Protein AF-A0A6P1CXU1-F1 (afdb_monomer_lite)

pLDDT: mean 90.18, std 10.58, range [43.97, 98.75]

Radius of gyration: 19.27 Å; chains: 1; bounding box: 48×43×58 Å

Secondary structure (DSSP, 8-state):
-EEEEE--SHHHHHHHHHHHHSTT--EEEEEES-HHHHHHHHHHHT-EEEE--TT-HHHHHHHHTT-SEEEE-----HHHHHHHHHHHHHTT-EEEE----TTHHHHHHH-HHHHHHHHHHT-EEE---BTTTBHHHHHHHHHHTTSSSPPEEEEEEEEEEE--TTS--EEEEEEEEEEEEEETTEEEEEEEEEEEETTS-HHHHHHHHHHHHHHHTS----EEE-GGGTS-HHHHHHHHHHHTT---EEEEEE-----

Sequence (259 aa):
MKVVVIGAGAFAAEAARLICRSPANHEVVIADADPRRCRTLAEEIGARTCDLDPYSAGEIGRLCRGADLAFNTLTTRDADILRVAGATIAAGAHYVDAADGRHGADRLVHGPGLDRAARAAGVTVLMGIGFSPGLTDLIAGWAAQSFDSAPEIAIRKTRGHRCLPGQAARTESTWQVVARGEAGGRATRVVFGGFAGHNHSLAAHTAAVAIDDILSGMITTRGLVGPQDCIEPEPFVLRVLDEAGSSLRRFTSETTDIL

Structure (mmCIF, N/CA/C/O backbone):
data_AF-A0A6P1CXU1-F1
#
_entry.id   AF-A0A6P1CXU1-F1
#
loop_
_atom_site.group_PDB
_atom_site.id
_atom_site.type_symbol
_atom_site.label_atom_id
_atom_site.label_alt_id
_atom_site.label_comp_id
_atom_site.labe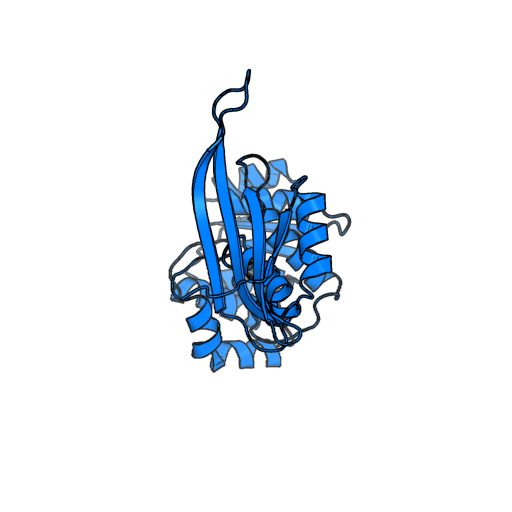l_asym_id
_atom_site.label_entity_id
_atom_site.label_seq_id
_atom_site.pdbx_PDB_ins_code
_atom_site.Cartn_x
_atom_site.Cartn_y
_atom_site.Cartn_z
_atom_site.occupancy
_atom_site.B_iso_or_equiv
_atom_site.auth_seq_id
_atom_site.auth_comp_id
_atom_site.auth_asym_id
_atom_site.auth_atom_id
_atom_site.pdbx_PDB_model_num
ATOM 1 N N . MET A 1 1 ? -15.770 8.139 5.066 1.00 97.19 1 MET A N 1
ATOM 2 C CA . MET A 1 1 ? -15.815 6.691 5.386 1.00 97.19 1 MET A CA 1
ATOM 3 C C . MET A 1 1 ? -15.081 6.449 6.703 1.00 97.19 1 MET A C 1
ATOM 5 O O . MET A 1 1 ? -14.338 7.330 7.123 1.00 97.19 1 MET A O 1
ATOM 9 N N . LYS A 1 2 ? -15.286 5.314 7.377 1.00 98.25 2 LYS A N 1
ATOM 10 C CA . LYS A 1 2 ? -14.579 4.913 8.601 1.00 98.25 2 LYS A CA 1
ATOM 11 C C . LYS A 1 2 ? -13.408 3.990 8.265 1.00 98.25 2 LYS A C 1
ATOM 13 O O . LYS A 1 2 ? -13.610 2.870 7.794 1.00 98.25 2 LYS A O 1
ATOM 18 N N . VAL A 1 3 ? -12.196 4.444 8.576 1.00 98.62 3 VAL A N 1
ATOM 19 C CA . VAL A 1 3 ? -10.940 3.718 8.355 1.00 98.62 3 VAL A CA 1
ATOM 20 C C . VAL A 1 3 ? -10.342 3.297 9.691 1.00 98.62 3 VAL A C 1
ATOM 22 O O . VAL A 1 3 ? -10.091 4.118 10.572 1.00 98.62 3 VAL A O 1
ATOM 25 N N . VAL A 1 4 ? -10.089 2.001 9.842 1.00 98.44 4 VAL A N 1
ATOM 26 C CA . VAL A 1 4 ? -9.363 1.447 10.988 1.00 98.44 4 VAL A CA 1
ATOM 27 C C . VAL A 1 4 ? -7.908 1.242 10.587 1.00 98.44 4 VAL A C 1
ATOM 29 O O . VAL A 1 4 ? -7.625 0.435 9.712 1.00 98.44 4 VAL A O 1
ATOM 32 N N . VAL A 1 5 ? -6.977 1.921 11.248 1.00 97.94 5 VAL A N 1
ATOM 33 C CA . VAL A 1 5 ? -5.535 1.703 11.099 1.00 97.94 5 VAL A CA 1
ATOM 34 C C . VAL A 1 5 ? -5.067 0.773 12.215 1.00 97.94 5 VAL A C 1
ATOM 36 O O . VAL A 1 5 ? -5.128 1.122 13.394 1.00 97.94 5 VAL A O 1
ATOM 39 N N . ILE A 1 6 ? -4.618 -0.423 11.842 1.00 96.31 6 ILE A N 1
ATOM 40 C CA . ILE A 1 6 ? -4.107 -1.441 12.761 1.00 96.31 6 ILE A CA 1
ATOM 41 C C . ILE A 1 6 ? -2.579 -1.344 12.781 1.00 96.31 6 ILE A C 1
ATOM 43 O O . ILE A 1 6 ? -1.907 -1.675 11.801 1.00 96.31 6 ILE A O 1
ATOM 47 N N . GLY A 1 7 ? -2.048 -0.887 13.907 1.00 93.56 7 GLY A N 1
ATOM 48 C CA . GLY A 1 7 ? -0.658 -0.547 14.177 1.00 93.56 7 GLY A CA 1
ATOM 49 C C . GLY A 1 7 ? -0.457 0.962 14.372 1.00 93.56 7 GLY A C 1
ATOM 50 O O . GLY A 1 7 ? -1.110 1.783 13.735 1.00 93.56 7 GLY A O 1
ATOM 51 N N . ALA A 1 8 ? 0.481 1.331 15.245 1.00 94.12 8 ALA A N 1
ATOM 52 C CA . ALA A 1 8 ? 0.855 2.717 15.551 1.00 94.12 8 ALA A CA 1
ATOM 53 C C . ALA A 1 8 ? 2.379 2.951 15.443 1.00 94.12 8 ALA A C 1
ATOM 55 O O . ALA A 1 8 ? 2.963 3.781 16.143 1.00 94.12 8 ALA A O 1
ATOM 56 N N . GLY A 1 9 ? 3.053 2.176 14.585 1.00 91.50 9 GLY A N 1
ATOM 57 C CA . GLY A 1 9 ? 4.465 2.370 14.240 1.00 91.50 9 GLY A CA 1
ATOM 58 C C . GLY A 1 9 ? 4.701 3.581 13.327 1.00 91.50 9 GLY A C 1
ATOM 59 O O . GLY A 1 9 ? 3.759 4.223 12.874 1.00 91.50 9 GLY A O 1
ATOM 60 N N . ALA A 1 10 ? 5.966 3.873 13.004 1.00 90.44 10 ALA A N 1
ATOM 61 C CA . ALA A 1 10 ? 6.336 5.041 12.192 1.00 90.44 10 ALA A CA 1
ATOM 62 C C . ALA A 1 10 ? 5.621 5.082 10.827 1.00 90.44 10 ALA A C 1
ATOM 64 O O . ALA A 1 10 ? 5.053 6.106 10.461 1.00 90.44 10 ALA A O 1
ATOM 65 N N . PHE A 1 11 ? 5.581 3.946 10.122 1.00 90.69 11 PHE A N 1
ATOM 66 C CA . PHE A 1 11 ? 4.862 3.821 8.853 1.00 90.69 11 PHE A CA 1
ATOM 67 C C . PHE A 1 11 ? 3.354 4.071 9.011 1.00 90.69 11 PHE A C 1
ATOM 69 O O . PHE A 1 11 ? 2.774 4.850 8.258 1.00 90.69 11 PHE A O 1
ATOM 76 N N . ALA A 1 12 ? 2.732 3.461 10.025 1.00 93.25 12 ALA A N 1
ATOM 77 C CA . ALA A 1 12 ? 1.313 3.646 10.311 1.00 93.25 12 ALA A CA 1
ATOM 78 C C . ALA A 1 12 ? 0.981 5.107 10.629 1.00 93.25 12 ALA A C 1
ATOM 80 O O . ALA A 1 12 ? -0.018 5.630 10.152 1.00 93.25 12 ALA A O 1
ATOM 81 N N . ALA A 1 13 ? 1.853 5.782 11.382 1.00 94.94 13 ALA A N 1
ATOM 82 C CA . ALA A 1 13 ? 1.706 7.188 11.723 1.00 94.94 13 ALA A CA 1
ATOM 83 C C . ALA A 1 13 ? 1.773 8.103 10.496 1.00 94.94 13 ALA A C 1
ATOM 85 O O . ALA A 1 13 ? 0.973 9.025 10.368 1.00 94.94 13 ALA A O 1
ATOM 86 N N . GLU A 1 14 ? 2.712 7.868 9.580 1.00 94.31 14 GLU A N 1
ATOM 87 C CA . GLU A 1 14 ? 2.790 8.625 8.326 1.00 94.31 14 GLU A CA 1
ATOM 88 C C . GLU A 1 14 ? 1.561 8.399 7.446 1.00 94.31 14 GLU A C 1
ATOM 90 O O . GLU A 1 14 ? 0.949 9.367 6.998 1.00 94.31 14 GLU A O 1
ATOM 95 N N . ALA A 1 15 ? 1.152 7.144 7.255 1.00 95.06 15 ALA A N 1
ATOM 96 C CA . ALA A 1 15 ? -0.027 6.823 6.461 1.00 95.06 15 ALA A CA 1
ATOM 97 C C . ALA A 1 15 ? -1.314 7.387 7.086 1.00 95.06 15 ALA A C 1
ATOM 99 O O . ALA A 1 15 ? -2.112 7.995 6.382 1.00 95.06 15 ALA A O 1
ATOM 100 N N . ALA A 1 16 ? -1.496 7.278 8.407 1.00 96.50 16 ALA A N 1
ATOM 101 C CA . ALA A 1 16 ? -2.657 7.830 9.104 1.00 96.50 16 ALA A CA 1
ATOM 102 C C . ALA A 1 16 ? -2.748 9.358 8.962 1.00 96.50 16 ALA A C 1
ATOM 104 O O . ALA A 1 16 ? -3.836 9.883 8.738 1.00 96.50 16 ALA A O 1
ATOM 105 N N . ARG A 1 17 ? -1.617 10.080 9.014 1.00 96.06 17 ARG A N 1
ATOM 106 C CA . ARG A 1 17 ? -1.587 11.529 8.739 1.00 96.06 17 ARG A CA 1
ATOM 107 C C . ARG A 1 17 ? -2.049 11.856 7.324 1.00 96.06 17 ARG A C 1
ATOM 109 O O . ARG A 1 17 ? -2.758 12.841 7.147 1.00 96.06 17 ARG A O 1
ATOM 116 N N . LEU A 1 18 ? -1.637 11.068 6.331 1.00 95.81 18 LEU A N 1
ATOM 117 C CA . LEU A 1 18 ? -2.053 11.257 4.940 1.00 95.81 18 LEU A CA 1
ATOM 118 C C . LEU A 1 18 ? -3.549 10.970 4.770 1.00 95.81 18 LEU A C 1
ATOM 120 O O . LEU A 1 18 ? -4.262 11.809 4.232 1.00 95.81 18 LEU A O 1
ATOM 124 N N . ILE A 1 19 ? -4.039 9.859 5.329 1.00 96.75 19 ILE A N 1
ATOM 125 C CA . ILE A 1 19 ? -5.461 9.483 5.304 1.00 96.75 19 ILE A CA 1
ATOM 126 C C . ILE A 1 19 ? -6.328 10.564 5.974 1.00 96.75 19 ILE A C 1
ATOM 128 O O . ILE A 1 19 ? -7.342 10.963 5.411 1.00 96.75 19 ILE A O 1
ATOM 132 N N . CYS A 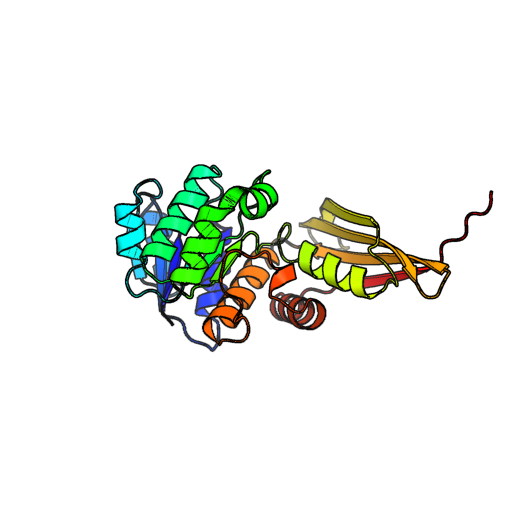1 20 ? -5.921 11.096 7.135 1.00 95.38 20 CYS A N 1
ATOM 133 C CA . CYS A 1 20 ? -6.641 12.190 7.805 1.00 95.38 20 CYS A CA 1
ATOM 134 C C . CYS A 1 20 ? -6.622 13.510 7.018 1.00 95.38 20 CYS A C 1
ATOM 136 O O . CYS A 1 20 ? -7.528 14.322 7.171 1.00 95.38 20 CYS A O 1
ATOM 138 N N . ARG A 1 21 ? -5.581 13.762 6.212 1.00 92.56 21 ARG A N 1
ATOM 139 C CA . ARG A 1 21 ? -5.460 14.975 5.383 1.00 92.56 21 ARG A CA 1
ATOM 140 C C . ARG A 1 21 ? -6.158 14.853 4.032 1.00 92.56 21 ARG A C 1
ATOM 142 O O . ARG A 1 21 ? -6.265 15.861 3.335 1.00 92.56 21 ARG A O 1
ATOM 149 N N . SER A 1 22 ? -6.613 13.655 3.664 1.00 92.19 22 SER A N 1
ATOM 150 C CA . SER A 1 22 ? -7.376 13.443 2.439 1.00 92.19 22 SER A CA 1
ATOM 151 C C . SER A 1 22 ? -8.617 14.344 2.421 1.00 92.19 22 SER A C 1
ATOM 153 O O . SER A 1 22 ? -9.320 14.445 3.435 1.00 92.19 22 SER A O 1
ATOM 155 N N . PRO A 1 23 ? -8.955 14.970 1.278 1.00 90.75 23 PRO A N 1
ATOM 156 C CA . PRO A 1 23 ? -10.175 15.767 1.145 1.00 90.75 23 PRO A CA 1
ATOM 157 C C . PRO A 1 23 ? -11.456 14.950 1.384 1.00 90.75 23 PRO A C 1
ATOM 159 O O . PRO A 1 23 ? -12.512 15.533 1.618 1.00 90.75 23 PRO A O 1
ATOM 162 N N . ALA A 1 24 ? -11.375 13.614 1.365 1.00 92.44 24 ALA A N 1
ATOM 163 C CA . ALA A 1 24 ? -12.487 12.728 1.695 1.00 92.44 24 ALA A CA 1
ATOM 164 C C . ALA A 1 24 ? -12.875 12.739 3.191 1.00 92.44 24 ALA A C 1
ATOM 166 O O . ALA A 1 24 ? -13.946 12.234 3.534 1.00 92.44 24 ALA A O 1
ATOM 167 N N . ASN A 1 25 ? -12.042 13.331 4.065 1.00 93.06 25 ASN A N 1
ATOM 168 C CA . ASN A 1 25 ? -12.302 13.547 5.494 1.00 93.06 25 ASN A CA 1
ATOM 169 C C . ASN A 1 25 ? -12.801 12.281 6.218 1.00 93.06 25 ASN A C 1
ATOM 171 O O . ASN A 1 25 ? -13.903 12.237 6.777 1.00 93.06 25 ASN A O 1
ATOM 175 N N . HIS A 1 26 ? -12.006 11.212 6.148 1.00 96.56 26 HIS A N 1
ATOM 176 C CA . HIS A 1 26 ? -12.349 9.927 6.756 1.00 96.56 26 HIS A CA 1
ATOM 177 C C . HIS A 1 26 ? -12.328 9.982 8.283 1.00 96.56 26 HIS A C 1
ATOM 179 O O . HIS A 1 26 ? -11.476 10.620 8.895 1.00 96.56 26 HIS A O 1
ATOM 185 N N . GLU A 1 27 ? -13.226 9.228 8.913 1.00 97.19 27 GLU A N 1
ATOM 186 C CA . GLU A 1 27 ? -13.157 8.966 10.344 1.00 97.19 27 GLU A CA 1
ATOM 187 C C . GLU A 1 27 ? -12.087 7.900 10.605 1.00 97.19 27 GLU A C 1
ATOM 189 O O . GLU A 1 27 ? -12.254 6.742 10.218 1.00 97.19 27 GLU A O 1
ATOM 194 N N . VAL A 1 28 ? -11.002 8.271 11.285 1.00 98.25 28 VAL A N 1
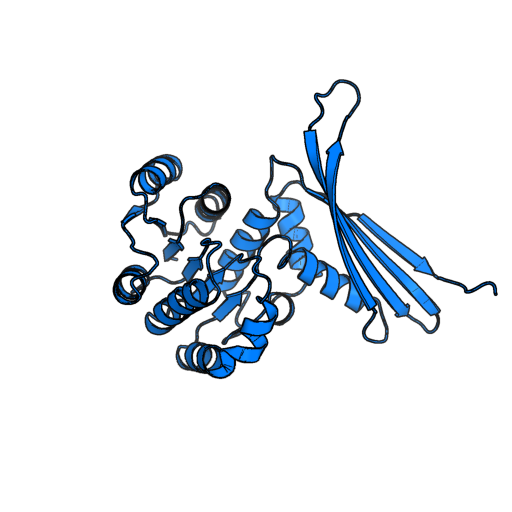ATOM 195 C CA . VAL A 1 28 ? -9.878 7.363 11.553 1.00 98.25 28 VAL A CA 1
ATOM 196 C C . VAL A 1 28 ? -9.928 6.811 12.979 1.00 98.25 28 VAL A C 1
ATOM 198 O O . VAL A 1 28 ? -10.127 7.540 13.955 1.00 98.25 28 VAL A O 1
ATOM 201 N N . VAL A 1 29 ? -9.726 5.497 13.103 1.00 98.31 29 VAL A N 1
ATOM 202 C CA . VAL A 1 29 ? -9.521 4.793 14.376 1.00 98.31 29 VAL A CA 1
ATOM 203 C C . VAL A 1 29 ? -8.159 4.114 14.352 1.00 98.31 29 VAL A C 1
ATOM 205 O O . VAL A 1 29 ? -7.889 3.327 13.454 1.00 98.31 29 VAL A O 1
ATOM 208 N N . ILE A 1 30 ? -7.320 4.383 15.346 1.00 98.12 30 ILE A N 1
ATOM 209 C CA . ILE A 1 30 ? -5.977 3.811 15.478 1.00 98.12 30 ILE A CA 1
ATOM 210 C C . ILE A 1 30 ? -6.008 2.719 16.537 1.00 98.12 30 ILE A C 1
ATOM 212 O O . ILE A 1 30 ? -6.481 2.956 17.651 1.00 98.12 30 ILE A O 1
ATOM 216 N N . ALA A 1 31 ? -5.501 1.537 16.210 1.00 97.00 31 ALA A N 1
ATOM 217 C CA . ALA A 1 31 ? -5.480 0.415 17.132 1.00 97.00 31 ALA A CA 1
ATOM 218 C C . ALA A 1 31 ? -4.122 -0.278 17.168 1.00 97.00 31 ALA A C 1
ATOM 220 O O . ALA A 1 31 ? -3.584 -0.640 16.131 1.00 97.00 31 ALA A O 1
ATOM 221 N N . ASP A 1 32 ? -3.573 -0.488 18.358 1.00 95.00 32 ASP A N 1
ATOM 222 C CA . ASP A 1 32 ? -2.272 -1.121 18.589 1.00 95.00 32 ASP A CA 1
ATOM 223 C C . ASP A 1 32 ? -2.291 -1.785 19.974 1.00 95.00 32 ASP A C 1
ATOM 225 O O . ASP A 1 32 ? -3.125 -1.452 20.822 1.00 95.00 32 ASP A O 1
ATOM 229 N N . ALA A 1 33 ? -1.360 -2.710 20.207 1.00 93.31 33 ALA A N 1
ATOM 230 C CA . ALA A 1 33 ? -1.163 -3.324 21.516 1.00 93.31 33 ALA A CA 1
ATOM 231 C C . ALA A 1 33 ? -0.542 -2.342 22.530 1.00 93.31 33 ALA A C 1
ATOM 233 O O . ALA A 1 33 ? -0.683 -2.536 23.738 1.00 93.31 33 ALA A O 1
ATOM 234 N N . ASP A 1 34 ? 0.152 -1.295 22.062 1.00 93.69 34 ASP A N 1
ATOM 235 C CA . ASP A 1 34 ? 0.663 -0.205 22.894 1.00 93.69 34 ASP A CA 1
ATOM 236 C C . ASP A 1 34 ? -0.289 1.011 22.876 1.00 93.69 34 ASP A C 1
ATOM 238 O O . ASP A 1 34 ? -0.203 1.866 21.981 1.00 93.69 34 ASP A O 1
ATOM 242 N N . PRO A 1 35 ? -1.146 1.177 23.903 1.00 92.44 35 PRO A N 1
ATOM 243 C CA . PRO A 1 35 ? -2.114 2.272 23.956 1.00 92.44 35 PRO A CA 1
ATOM 244 C C . PRO A 1 35 ? -1.459 3.657 23.999 1.00 92.44 35 PRO A C 1
ATOM 246 O O . PRO A 1 35 ? -2.097 4.656 23.659 1.00 92.44 35 PRO A O 1
ATOM 249 N N . ARG A 1 36 ? -0.187 3.762 24.415 1.00 95.06 36 ARG A N 1
ATOM 250 C CA . ARG A 1 36 ? 0.516 5.053 24.445 1.00 95.06 36 ARG A CA 1
ATOM 251 C C . ARG A 1 36 ? 0.769 5.570 23.035 1.00 95.06 36 ARG A C 1
ATOM 253 O O . ARG A 1 36 ? 0.523 6.746 22.785 1.00 95.06 36 ARG A O 1
ATOM 260 N N . ARG A 1 37 ? 1.193 4.698 22.114 1.00 93.81 37 ARG A N 1
ATOM 261 C CA . ARG A 1 37 ? 1.441 5.069 20.711 1.00 93.81 37 ARG A CA 1
ATOM 262 C C . ARG A 1 37 ? 0.159 5.504 20.014 1.00 93.81 37 ARG A C 1
ATOM 264 O O . ARG A 1 37 ? 0.166 6.528 19.335 1.00 93.81 37 ARG A O 1
ATOM 271 N N . CYS A 1 38 ? -0.936 4.774 20.243 1.00 95.00 38 CYS A N 1
ATOM 272 C CA . CYS A 1 38 ? -2.255 5.143 19.732 1.00 95.00 38 CYS A CA 1
ATOM 273 C C . CYS A 1 38 ? -2.656 6.545 20.182 1.00 95.00 38 CYS A C 1
ATOM 275 O O . CYS A 1 38 ? -2.999 7.368 19.340 1.00 95.00 38 CYS A O 1
ATOM 277 N N . ARG A 1 39 ? -2.589 6.828 21.493 1.00 95.88 39 ARG A N 1
ATOM 278 C CA . ARG A 1 39 ? -2.998 8.130 22.041 1.00 95.88 39 ARG A CA 1
ATOM 279 C C . ARG A 1 39 ? -2.178 9.280 21.477 1.00 95.88 39 ARG A C 1
ATOM 281 O O . ARG A 1 39 ? -2.767 10.237 20.998 1.00 95.88 39 ARG A O 1
ATOM 288 N N . THR A 1 40 ? -0.851 9.157 21.462 1.00 96.00 40 THR A N 1
ATOM 289 C CA . THR A 1 40 ? 0.023 10.210 20.922 1.00 96.00 40 THR A CA 1
ATOM 290 C C . THR A 1 40 ? -0.310 10.538 19.468 1.00 96.00 40 THR A C 1
ATOM 292 O O . THR A 1 40 ? -0.432 11.707 19.116 1.00 96.00 40 THR A O 1
ATOM 295 N N . LEU A 1 41 ? -0.486 9.521 18.622 1.00 95.88 41 LEU A N 1
ATOM 296 C CA . LEU A 1 41 ? -0.816 9.745 17.217 1.00 95.88 41 LEU A CA 1
ATOM 297 C C . LEU A 1 41 ? -2.238 10.296 17.041 1.00 95.88 41 LEU A C 1
ATOM 299 O O . LEU A 1 41 ? -2.457 11.184 16.224 1.00 95.88 41 LEU A O 1
ATOM 303 N N . ALA A 1 42 ? -3.201 9.791 17.810 1.00 96.50 42 ALA A N 1
ATOM 304 C CA . ALA A 1 42 ? -4.589 10.224 17.736 1.00 96.50 42 ALA A CA 1
ATOM 305 C C . ALA A 1 42 ? -4.789 11.675 18.189 1.00 96.50 42 ALA A C 1
ATOM 307 O O . ALA A 1 42 ? -5.537 12.400 17.538 1.00 96.50 42 ALA A O 1
ATOM 308 N N . GLU A 1 43 ? -4.094 12.112 19.243 1.00 96.81 43 GLU A N 1
ATOM 309 C CA . GLU A 1 43 ? -4.068 13.512 19.689 1.00 96.81 43 GLU A CA 1
ATOM 310 C C . GLU A 1 43 ? -3.516 14.442 18.600 1.00 96.81 43 GLU A C 1
ATOM 312 O O . GLU A 1 43 ? -4.023 15.546 18.420 1.00 96.81 43 GLU A O 1
ATOM 317 N N . GLU A 1 44 ? -2.515 13.989 17.840 1.00 95.38 44 GLU A N 1
ATOM 318 C CA . GLU A 1 44 ? -1.919 14.765 16.751 1.00 95.38 44 GLU A CA 1
ATOM 319 C C . GLU A 1 44 ? -2.870 14.936 15.556 1.00 95.38 44 GLU A C 1
ATOM 321 O O . GLU A 1 44 ? -2.952 16.024 14.984 1.00 95.38 44 GLU A O 1
ATOM 326 N N . ILE A 1 45 ? -3.567 13.867 15.155 1.00 95.50 45 ILE A N 1
ATOM 327 C CA . ILE A 1 45 ? -4.352 13.843 13.907 1.00 95.50 45 ILE A CA 1
ATOM 328 C C . ILE A 1 45 ? -5.869 13.939 14.118 1.00 95.50 45 ILE A C 1
ATOM 330 O O . ILE A 1 45 ? -6.618 13.859 13.148 1.00 95.50 45 ILE A O 1
ATOM 334 N N . GLY A 1 46 ? -6.331 14.079 15.365 1.00 95.06 46 GLY A N 1
ATOM 335 C CA . GLY A 1 46 ? -7.755 14.137 15.708 1.00 95.06 46 GLY A CA 1
ATOM 336 C C . GLY A 1 46 ? -8.503 12.812 15.517 1.00 95.06 46 GLY A C 1
ATOM 337 O O . GLY A 1 46 ? -9.692 12.819 15.203 1.00 95.06 46 GLY A O 1
ATOM 338 N N . ALA A 1 47 ? -7.822 11.674 15.675 1.00 96.56 47 ALA A N 1
ATOM 339 C CA . ALA A 1 47 ? -8.412 10.344 15.503 1.00 96.56 47 ALA A CA 1
ATOM 340 C C . ALA A 1 47 ? -8.944 9.757 16.822 1.00 96.56 47 ALA A C 1
ATOM 342 O O . ALA A 1 47 ? -8.676 10.255 17.916 1.00 96.56 47 ALA A O 1
ATOM 343 N N . ARG A 1 48 ? -9.684 8.649 16.729 1.00 96.75 48 ARG A N 1
ATOM 344 C CA . ARG A 1 48 ? -10.035 7.820 17.895 1.00 96.75 48 ARG A CA 1
ATOM 345 C C . ARG A 1 48 ? -9.015 6.705 18.082 1.00 96.75 48 ARG A C 1
ATOM 347 O O . ARG A 1 48 ? -8.348 6.303 17.133 1.00 96.75 48 ARG A O 1
ATOM 354 N N . THR A 1 49 ? -8.944 6.150 19.287 1.00 97.12 49 THR A N 1
ATOM 355 C CA . THR A 1 49 ? -8.077 5.005 19.594 1.00 97.12 49 THR A CA 1
ATOM 356 C C . THR A 1 49 ? -8.873 3.800 20.064 1.00 97.12 49 THR A C 1
ATOM 358 O O . THR A 1 49 ? -9.912 3.958 20.705 1.00 97.12 49 THR A O 1
ATOM 361 N N . CYS A 1 50 ? -8.351 2.605 19.816 1.00 94.69 50 CYS A N 1
ATOM 362 C CA . CYS A 1 50 ? -8.838 1.364 20.403 1.00 94.69 50 CYS A CA 1
ATOM 363 C C . CYS A 1 50 ? -7.653 0.499 20.834 1.00 94.69 50 CYS A C 1
ATOM 365 O O . CYS A 1 50 ? -6.721 0.305 20.058 1.00 94.69 50 CYS A O 1
ATOM 367 N N . ASP A 1 51 ? -7.702 -0.055 22.039 1.00 92.94 51 ASP A N 1
ATOM 368 C CA . ASP A 1 51 ? -6.735 -1.074 22.441 1.00 92.94 51 ASP A CA 1
ATOM 369 C C . ASP A 1 51 ? -7.041 -2.356 21.659 1.00 92.94 51 ASP A C 1
ATOM 371 O O . ASP A 1 51 ? -8.210 -2.681 21.421 1.00 92.94 51 ASP A O 1
ATOM 375 N N . LEU A 1 52 ? -6.001 -3.057 21.215 1.00 94.00 52 LEU A N 1
ATOM 376 C CA . LEU A 1 52 ? -6.157 -4.249 20.393 1.00 94.00 52 LEU A CA 1
ATOM 377 C C . LEU A 1 52 ? -5.071 -5.270 20.711 1.00 94.00 52 LEU A C 1
ATOM 379 O O . LEU A 1 52 ? -3.887 -4.978 20.549 1.00 94.00 52 LEU A O 1
ATOM 383 N N . ASP A 1 53 ? -5.472 -6.493 21.051 1.00 92.12 53 ASP A N 1
ATOM 384 C CA . ASP A 1 53 ? -4.605 -7.654 20.875 1.00 92.12 53 ASP A CA 1
ATOM 385 C C . ASP A 1 53 ? -4.635 -8.101 19.397 1.00 92.12 53 ASP A C 1
ATOM 387 O O . ASP A 1 53 ? -5.637 -8.668 18.940 1.00 92.12 53 ASP A O 1
ATOM 391 N N . PRO A 1 54 ? -3.551 -7.898 18.618 1.00 84.06 54 PRO A N 1
ATOM 392 C CA . PRO A 1 54 ? -3.515 -8.276 17.205 1.00 84.06 54 PRO A CA 1
ATOM 393 C C . PRO A 1 54 ? -3.540 -9.799 16.984 1.00 84.06 54 PRO A C 1
ATOM 395 O O . PRO A 1 54 ? -3.698 -10.260 15.851 1.00 84.06 54 PRO A O 1
ATOM 398 N N . TYR A 1 55 ? -3.406 -10.602 18.041 1.00 88.62 55 TYR A N 1
ATOM 399 C CA . TYR A 1 55 ? -3.521 -12.058 17.974 1.00 88.62 55 TYR A CA 1
ATOM 400 C C . TYR A 1 55 ? -4.952 -12.554 18.251 1.00 88.62 55 TYR A C 1
ATOM 402 O O . TYR A 1 55 ? -5.257 -13.727 18.012 1.00 88.62 55 TYR A O 1
ATOM 410 N N . SER A 1 56 ? -5.863 -11.663 18.657 1.00 94.75 56 SER A N 1
ATOM 411 C CA . SER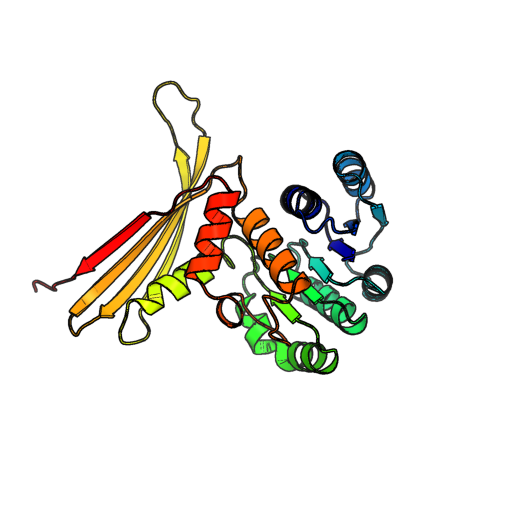 A 1 56 ? -7.263 -11.963 18.959 1.00 94.75 56 SER A CA 1
ATOM 412 C C . SER A 1 56 ? -8.179 -11.664 17.767 1.00 94.75 56 SER A C 1
ATOM 414 O O . SER A 1 56 ? -8.626 -10.538 17.548 1.00 94.75 56 SER A O 1
ATOM 416 N N . ALA A 1 57 ? -8.543 -12.700 17.001 1.00 93.19 57 ALA A N 1
ATOM 417 C CA . ALA A 1 57 ? -9.470 -12.564 15.866 1.00 93.19 57 ALA A CA 1
ATOM 418 C C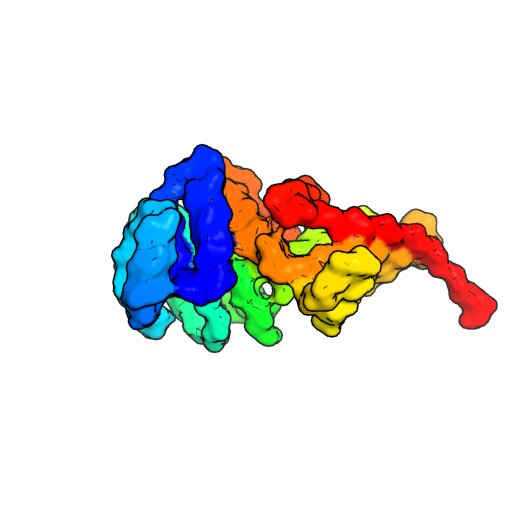 . ALA A 1 57 ? -10.829 -11.955 16.273 1.00 93.19 57 ALA A C 1
ATOM 420 O O . ALA A 1 57 ? -11.445 -11.218 15.503 1.00 93.19 57 ALA A O 1
ATOM 421 N N . GLY A 1 58 ? -11.288 -12.240 17.497 1.00 96.75 58 GLY A N 1
ATOM 422 C CA . GLY A 1 58 ? -12.532 -11.693 18.034 1.00 96.75 58 GLY A CA 1
ATOM 423 C C . GLY A 1 58 ? -12.458 -10.192 18.317 1.00 96.75 58 GLY A C 1
ATOM 424 O O . GLY A 1 58 ? -13.429 -9.481 18.059 1.00 96.75 58 GLY A O 1
ATOM 425 N N . GLU A 1 59 ? -11.325 -9.693 18.816 1.00 97.12 59 GLU A N 1
ATOM 426 C CA . GLU A 1 59 ? -11.112 -8.251 18.991 1.00 97.12 59 GLU A CA 1
ATOM 427 C C . GLU A 1 59 ? -10.999 -7.534 17.652 1.00 97.12 59 GLU A C 1
ATOM 429 O O . GLU A 1 59 ? -11.691 -6.536 17.448 1.00 97.12 59 GLU A O 1
ATOM 434 N N . ILE A 1 60 ? -10.241 -8.095 16.705 1.00 97.12 60 ILE A N 1
ATOM 435 C CA . ILE A 1 60 ? -10.116 -7.536 15.353 1.00 97.12 60 ILE A CA 1
ATOM 436 C C . ILE A 1 60 ? -11.493 -7.439 14.682 1.00 97.12 60 ILE A C 1
ATOM 438 O O . ILE A 1 60 ? -11.852 -6.394 14.139 1.00 97.12 60 ILE A O 1
ATOM 442 N N . GLY A 1 61 ? -12.303 -8.499 14.762 1.00 97.00 61 GLY A N 1
ATOM 443 C CA . GLY A 1 61 ? -13.649 -8.508 14.188 1.00 97.00 61 GLY A CA 1
ATOM 444 C C . GLY A 1 61 ? -14.602 -7.507 14.854 1.00 97.00 61 GLY A C 1
ATOM 445 O O . GLY A 1 61 ? -15.459 -6.934 14.183 1.00 97.00 61 GLY A O 1
ATOM 446 N N . ARG A 1 62 ? -14.464 -7.252 16.165 1.00 97.56 62 ARG A N 1
ATOM 447 C CA . ARG A 1 62 ? -15.228 -6.192 16.849 1.00 97.56 62 ARG A CA 1
ATOM 448 C C . ARG A 1 62 ? -14.790 -4.802 16.401 1.00 97.56 62 ARG A C 1
ATOM 450 O O . ARG A 1 62 ? -15.653 -3.973 16.133 1.00 97.56 62 ARG A O 1
ATOM 457 N N . LEU A 1 63 ? -13.484 -4.575 16.289 1.00 97.31 63 LEU A N 1
ATOM 458 C CA . LEU A 1 63 ? -12.908 -3.309 15.843 1.00 97.31 63 LEU A CA 1
ATOM 459 C C . LEU A 1 63 ? -13.343 -2.955 14.411 1.00 97.31 63 LEU A C 1
ATOM 461 O O . LEU A 1 63 ? -13.744 -1.820 14.149 1.00 97.31 63 LEU A O 1
ATOM 465 N N . CYS A 1 64 ? -13.313 -3.933 13.501 1.00 98.06 64 CYS A N 1
ATOM 466 C CA . CYS A 1 64 ? -13.666 -3.740 12.092 1.00 98.06 64 CYS A CA 1
ATOM 467 C C . CYS A 1 64 ? -15.182 -3.655 11.845 1.00 98.06 64 CYS A C 1
ATOM 469 O O . CYS A 1 64 ? -15.604 -3.304 10.747 1.00 98.06 64 CYS A O 1
ATOM 471 N N . ARG A 1 65 ? -16.028 -3.961 12.838 1.00 97.12 65 ARG A N 1
ATOM 472 C CA . ARG A 1 65 ? -17.485 -3.919 12.665 1.00 97.12 65 ARG A CA 1
ATOM 473 C C . ARG A 1 65 ? -17.951 -2.493 12.357 1.00 97.12 65 ARG A C 1
ATOM 475 O O . ARG A 1 65 ? -17.694 -1.559 13.123 1.00 97.12 65 ARG A O 1
ATOM 482 N N . GLY A 1 66 ? -18.652 -2.343 11.234 1.00 96.94 66 GLY A N 1
ATOM 483 C CA . GLY A 1 66 ? -19.120 -1.046 10.739 1.00 96.94 66 GLY A CA 1
ATOM 484 C C . GLY A 1 66 ? -17.996 -0.109 10.290 1.00 96.94 66 GLY A C 1
ATOM 485 O O . GLY A 1 66 ? -18.234 1.088 10.186 1.00 96.94 66 GLY A O 1
ATOM 486 N N . ALA A 1 67 ? -16.770 -0.613 10.109 1.00 98.50 67 ALA A N 1
ATOM 487 C CA . ALA A 1 67 ? -15.735 0.092 9.363 1.00 98.50 67 ALA A CA 1
ATOM 488 C C . ALA A 1 67 ? -15.929 -0.156 7.865 1.00 98.50 67 ALA A C 1
ATOM 490 O O . ALA A 1 67 ? -16.382 -1.230 7.474 1.00 98.50 67 ALA A O 1
ATOM 491 N N . ASP A 1 68 ? -15.542 0.814 7.043 1.00 98.75 68 ASP A N 1
ATOM 492 C CA . ASP A 1 68 ? -15.528 0.644 5.591 1.00 98.75 68 ASP A CA 1
ATOM 493 C C . ASP A 1 68 ? -14.240 -0.064 5.150 1.00 98.75 68 ASP A C 1
ATOM 495 O O . ASP A 1 68 ? -14.252 -0.892 4.241 1.00 98.75 68 ASP A O 1
ATOM 499 N N . LEU A 1 69 ? -13.120 0.221 5.825 1.00 98.75 69 LEU A N 1
ATOM 500 C CA . LEU A 1 69 ? -11.812 -0.339 5.492 1.00 98.75 69 LEU A CA 1
ATOM 501 C C . LEU A 1 69 ? -10.938 -0.512 6.738 1.00 98.75 69 LEU A C 1
ATOM 503 O O . LEU A 1 69 ? -10.889 0.366 7.602 1.00 98.75 69 LEU A O 1
ATOM 507 N N . ALA A 1 70 ? -10.208 -1.625 6.806 1.00 98.44 70 ALA A N 1
ATOM 508 C CA . ALA A 1 70 ? -9.114 -1.826 7.747 1.00 98.44 70 ALA A CA 1
ATOM 509 C C . ALA A 1 70 ? -7.767 -1.818 7.013 1.00 98.44 70 ALA A C 1
ATOM 511 O O . ALA A 1 70 ? -7.542 -2.599 6.088 1.00 98.44 70 ALA A O 1
ATOM 512 N N . PHE A 1 71 ? -6.871 -0.940 7.453 1.00 97.94 71 PHE A N 1
ATOM 513 C CA . PHE A 1 71 ? -5.503 -0.835 6.982 1.00 97.94 71 PHE A CA 1
ATOM 514 C C . PHE A 1 71 ? -4.554 -1.477 7.993 1.00 97.94 71 PHE A C 1
ATOM 516 O O . PHE A 1 71 ? -4.292 -0.935 9.068 1.00 97.94 71 PHE A O 1
ATOM 523 N N . ASN A 1 72 ? -4.055 -2.660 7.656 1.00 95.38 72 ASN A N 1
ATOM 524 C CA . ASN A 1 72 ? -3.129 -3.418 8.475 1.00 95.38 72 ASN A CA 1
ATOM 525 C C . ASN A 1 72 ? -1.678 -3.024 8.188 1.00 95.38 72 ASN A C 1
ATOM 527 O O . ASN A 1 72 ? -1.145 -3.261 7.106 1.00 95.38 72 ASN A O 1
ATOM 531 N N . THR A 1 73 ? -1.013 -2.485 9.203 1.00 92.62 73 THR A N 1
ATOM 532 C CA . THR A 1 73 ? 0.397 -2.071 9.133 1.00 92.62 73 THR A CA 1
ATOM 533 C C . THR A 1 73 ? 1.325 -2.982 9.933 1.00 92.62 73 THR A C 1
ATOM 535 O O . THR A 1 73 ? 2.520 -2.712 10.057 1.00 92.62 73 THR A O 1
ATOM 538 N N . LEU A 1 74 ? 0.792 -4.077 10.483 1.00 85.81 74 LEU A N 1
ATOM 539 C CA . LEU A 1 74 ? 1.568 -5.032 11.260 1.00 85.81 74 LEU A CA 1
ATOM 540 C C . LEU A 1 74 ? 2.508 -5.824 10.343 1.00 85.81 74 LEU A C 1
ATOM 542 O O . LEU A 1 74 ? 2.074 -6.660 9.552 1.00 85.81 74 LEU A O 1
ATOM 546 N N . THR A 1 75 ? 3.814 -5.631 10.507 1.00 68.69 75 THR A N 1
ATOM 547 C CA . THR A 1 75 ? 4.867 -6.388 9.807 1.00 68.69 75 THR A CA 1
ATOM 548 C C . THR A 1 75 ? 5.185 -7.690 10.552 1.00 68.69 75 THR A C 1
ATOM 550 O O . THR A 1 75 ? 6.292 -7.893 11.056 1.00 68.69 75 THR A O 1
ATOM 553 N N . THR A 1 76 ? 4.169 -8.535 10.723 1.00 67.12 76 THR A N 1
ATOM 554 C CA . THR A 1 76 ? 4.212 -9.761 11.542 1.00 67.12 76 THR A CA 1
ATOM 555 C C . THR A 1 76 ? 4.226 -11.022 10.667 1.00 67.12 76 THR A C 1
ATOM 557 O O . THR A 1 76 ? 4.477 -10.955 9.462 1.00 67.12 76 THR A O 1
ATOM 560 N N . ARG A 1 77 ? 4.033 -12.206 11.264 1.00 78.19 77 ARG A N 1
ATOM 561 C CA . ARG A 1 77 ? 4.064 -13.486 10.540 1.00 78.19 77 ARG A CA 1
ATOM 562 C C . ARG A 1 77 ? 2.903 -13.563 9.545 1.00 78.19 77 ARG A C 1
ATOM 564 O O . ARG A 1 77 ? 1.844 -12.990 9.780 1.00 78.19 77 ARG A O 1
ATOM 571 N N . ASP A 1 78 ? 3.044 -14.375 8.495 1.00 78.81 78 ASP A N 1
ATOM 572 C CA . ASP A 1 78 ? 1.973 -14.587 7.502 1.00 78.81 78 ASP A CA 1
ATOM 573 C C . ASP A 1 78 ? 0.635 -14.974 8.149 1.00 78.81 78 ASP A C 1
ATOM 575 O O . ASP A 1 78 ? -0.415 -14.454 7.784 1.00 78.81 78 ASP A O 1
ATOM 579 N N . ALA A 1 79 ? 0.680 -15.835 9.170 1.00 81.62 79 ALA A N 1
ATOM 580 C CA . ALA A 1 79 ? -0.503 -16.260 9.915 1.00 81.62 79 ALA A CA 1
ATOM 581 C C . ALA A 1 79 ? -1.238 -15.100 10.612 1.00 81.62 79 ALA A C 1
ATOM 583 O O . ALA A 1 79 ? -2.459 -15.143 10.746 1.00 81.62 79 ALA A O 1
ATOM 584 N N . ASP A 1 80 ? -0.513 -14.071 11.049 1.00 84.75 80 ASP A N 1
ATOM 585 C CA . ASP A 1 80 ? -1.093 -12.921 11.739 1.00 84.75 80 ASP A CA 1
ATOM 586 C C . ASP A 1 80 ? -1.778 -11.991 10.743 1.00 84.75 80 ASP A C 1
ATOM 588 O O . ASP A 1 80 ? -2.922 -11.595 10.950 1.00 84.75 80 ASP A O 1
ATOM 592 N N . ILE A 1 81 ? -1.141 -11.752 9.599 1.00 87.31 81 ILE A N 1
ATOM 593 C CA . ILE A 1 81 ? -1.728 -10.970 8.510 1.00 87.31 81 ILE A CA 1
ATOM 594 C C . ILE A 1 81 ? -3.001 -11.639 7.976 1.00 87.31 81 ILE A C 1
ATOM 596 O O . ILE A 1 81 ? -4.033 -10.978 7.847 1.00 87.31 81 ILE A O 1
ATOM 600 N N . LEU A 1 82 ? -2.977 -12.960 7.770 1.00 88.38 82 LEU A N 1
ATOM 601 C CA . LEU A 1 82 ? -4.160 -13.719 7.353 1.00 88.38 82 LEU A CA 1
ATOM 602 C C . LEU A 1 82 ? -5.272 -13.720 8.414 1.00 88.38 82 LEU A C 1
ATOM 604 O O . LEU A 1 82 ? -6.449 -13.685 8.055 1.00 88.38 82 LEU A O 1
ATOM 608 N N . ARG A 1 83 ? -4.930 -13.723 9.712 1.00 91.06 83 ARG A N 1
ATOM 609 C CA . ARG A 1 83 ? -5.916 -13.590 10.799 1.00 91.06 83 ARG A CA 1
ATOM 610 C C . ARG A 1 83 ? -6.624 -12.243 10.736 1.00 91.06 83 ARG A C 1
ATOM 612 O O . ARG A 1 83 ? -7.852 -12.214 10.820 1.00 91.06 83 ARG A O 1
ATOM 619 N N . VAL A 1 84 ? -5.866 -11.155 10.593 1.00 93.69 84 VAL A N 1
ATOM 620 C CA . VAL A 1 84 ? -6.439 -9.810 10.486 1.00 93.69 84 VAL A CA 1
ATOM 621 C C . VAL A 1 84 ? -7.330 -9.731 9.249 1.00 93.69 84 VAL A C 1
ATOM 623 O O . VAL A 1 84 ? -8.501 -9.392 9.383 1.00 93.69 84 VAL A O 1
ATOM 626 N N . ALA A 1 85 ? -6.830 -10.150 8.081 1.00 94.25 85 ALA A N 1
ATOM 627 C CA . ALA A 1 85 ? -7.602 -10.151 6.840 1.00 94.25 85 ALA A CA 1
ATOM 628 C C . ALA A 1 85 ? -8.908 -10.951 6.966 1.00 94.25 85 ALA A C 1
ATOM 630 O O . ALA A 1 85 ? -9.978 -10.445 6.638 1.00 94.25 85 ALA A O 1
ATOM 631 N N . GLY A 1 86 ? -8.851 -12.172 7.507 1.00 94.88 86 GLY A N 1
ATOM 632 C CA . GLY A 1 86 ? -10.034 -13.010 7.707 1.00 94.88 86 GLY A CA 1
ATOM 633 C C . GLY A 1 86 ? -11.073 -12.377 8.638 1.00 94.88 86 GLY A C 1
ATOM 634 O O . GLY A 1 86 ? -12.266 -12.402 8.335 1.00 94.88 86 GLY A O 1
ATOM 635 N N . ALA A 1 87 ? -10.636 -11.769 9.745 1.00 96.88 87 ALA A N 1
ATOM 636 C CA . ALA A 1 87 ? -11.529 -11.083 10.677 1.00 96.88 87 ALA A CA 1
ATOM 637 C C . ALA A 1 87 ? -12.136 -9.798 10.079 1.00 96.88 87 ALA A C 1
ATOM 639 O O . ALA A 1 87 ? -13.314 -9.522 10.310 1.00 96.88 87 ALA A O 1
ATOM 640 N N . THR A 1 88 ? -11.373 -9.047 9.280 1.00 97.94 88 THR A N 1
ATOM 641 C CA . THR A 1 88 ? -11.855 -7.870 8.541 1.00 97.94 88 THR A CA 1
ATOM 642 C C . THR A 1 88 ? -12.909 -8.253 7.498 1.00 97.94 88 THR A C 1
ATOM 644 O O . THR A 1 88 ? -13.983 -7.653 7.470 1.00 97.94 88 THR A O 1
ATOM 647 N N . ILE A 1 89 ? -12.658 -9.302 6.705 1.00 98.06 89 ILE A N 1
ATOM 648 C CA . ILE A 1 89 ? -13.614 -9.818 5.711 1.00 98.06 89 ILE A CA 1
ATOM 649 C C . ILE A 1 89 ? -14.904 -10.278 6.393 1.00 98.06 89 ILE A C 1
ATOM 651 O O . ILE A 1 89 ? -15.995 -9.936 5.944 1.00 98.06 89 ILE A O 1
ATOM 655 N N . ALA A 1 90 ? -14.800 -11.015 7.504 1.00 97.62 90 ALA A N 1
ATOM 656 C CA . ALA A 1 90 ? -15.965 -11.462 8.268 1.00 97.62 90 ALA A CA 1
ATOM 657 C C . ALA A 1 90 ? -16.782 -10.296 8.859 1.00 97.62 90 ALA A C 1
ATOM 659 O O . ALA A 1 90 ? -17.974 -10.453 9.124 1.00 97.62 90 ALA A O 1
ATOM 660 N N . ALA A 1 91 ? -16.159 -9.130 9.060 1.00 98.19 91 ALA A N 1
ATOM 661 C CA . ALA A 1 91 ? -16.831 -7.901 9.470 1.00 98.19 91 ALA A CA 1
ATOM 662 C C . ALA A 1 91 ? -17.458 -7.120 8.297 1.00 98.19 91 ALA A C 1
ATOM 664 O O . ALA A 1 91 ? -18.160 -6.141 8.549 1.00 98.19 91 ALA A O 1
ATOM 665 N N . GLY A 1 92 ? -17.237 -7.551 7.049 1.00 98.25 92 GLY A N 1
ATOM 666 C CA . GLY A 1 92 ? -17.756 -6.905 5.841 1.00 98.25 92 GLY A CA 1
ATOM 667 C C . GLY A 1 92 ? -16.985 -5.655 5.412 1.00 98.25 92 GLY A C 1
ATOM 668 O O . GLY A 1 92 ? -17.523 -4.857 4.655 1.00 98.25 92 GLY A O 1
ATOM 669 N N . ALA A 1 93 ? -15.751 -5.474 5.891 1.00 98.75 93 ALA A N 1
ATOM 670 C CA . ALA A 1 93 ? -14.918 -4.320 5.562 1.00 98.75 93 ALA A CA 1
ATOM 671 C C . ALA A 1 93 ? -13.874 -4.659 4.486 1.00 98.75 93 ALA A C 1
ATOM 673 O O . ALA A 1 93 ? -13.413 -5.801 4.378 1.00 98.75 93 ALA A O 1
ATOM 674 N N . HIS A 1 94 ? -13.460 -3.650 3.719 1.00 98.75 94 HIS A N 1
ATOM 675 C CA . HIS A 1 94 ? -12.287 -3.753 2.854 1.00 98.75 94 HIS A CA 1
ATOM 676 C C . HIS A 1 94 ? -11.022 -3.974 3.687 1.00 98.75 94 HIS A C 1
ATOM 678 O O . HIS A 1 94 ? -10.920 -3.518 4.827 1.00 98.75 94 HIS A O 1
ATOM 684 N N . TYR A 1 95 ? -10.041 -4.652 3.104 1.00 97.94 95 TYR A N 1
ATOM 685 C CA . TYR A 1 95 ? -8.751 -4.896 3.732 1.00 97.94 95 TYR A CA 1
ATOM 686 C C . TYR A 1 95 ? -7.628 -4.362 2.857 1.00 97.94 95 TYR A C 1
ATOM 688 O O . TYR A 1 95 ? -7.592 -4.633 1.656 1.00 97.94 95 TYR A O 1
ATOM 696 N N . VAL A 1 96 ? -6.697 -3.649 3.480 1.00 96.94 96 VAL A N 1
ATOM 697 C CA . VAL A 1 96 ? -5.462 -3.182 2.855 1.00 96.94 96 VAL A CA 1
ATOM 698 C C . VAL A 1 96 ? -4.287 -3.520 3.763 1.00 96.94 96 VAL A C 1
ATOM 700 O O . VAL A 1 96 ? -4.377 -3.315 4.972 1.00 96.94 96 VAL A O 1
ATOM 703 N N . ASP A 1 97 ? -3.169 -3.984 3.208 1.00 93.12 97 ASP A N 1
ATOM 704 C CA . ASP A 1 97 ? -1.899 -4.061 3.935 1.00 93.12 97 ASP A CA 1
ATOM 705 C C . ASP A 1 97 ? -0.711 -3.550 3.115 1.00 93.12 97 ASP A C 1
ATOM 707 O O . ASP A 1 97 ? -0.766 -3.441 1.891 1.00 93.12 97 ASP A O 1
ATOM 711 N N . ALA A 1 98 ? 0.382 -3.248 3.813 1.00 86.81 98 ALA A N 1
ATOM 712 C CA . ALA A 1 98 ? 1.678 -2.941 3.210 1.00 86.81 98 ALA A CA 1
ATOM 713 C C . ALA A 1 98 ? 2.749 -3.957 3.643 1.00 86.81 98 ALA A C 1
ATOM 715 O O . ALA A 1 98 ? 3.909 -3.597 3.845 1.00 86.81 98 ALA A O 1
ATOM 716 N N . ALA A 1 99 ? 2.354 -5.213 3.869 1.00 75.44 99 ALA A N 1
ATOM 717 C CA . ALA A 1 99 ? 3.267 -6.225 4.376 1.00 75.44 99 ALA A CA 1
ATOM 718 C C . ALA A 1 99 ? 4.347 -6.566 3.335 1.00 75.44 99 ALA A C 1
ATOM 720 O O . ALA A 1 99 ? 4.046 -6.927 2.201 1.00 75.44 99 ALA A O 1
ATOM 721 N N . ASP A 1 100 ? 5.612 -6.519 3.752 1.00 68.19 100 ASP A N 1
ATOM 722 C CA . ASP A 1 100 ? 6.803 -6.797 2.935 1.00 68.19 100 ASP A CA 1
ATOM 723 C C . ASP A 1 100 ? 7.322 -8.241 3.087 1.00 68.19 100 ASP A C 1
ATOM 725 O O . ASP A 1 100 ? 8.455 -8.563 2.722 1.00 68.19 100 ASP A O 1
ATOM 729 N N . GLY A 1 101 ? 6.501 -9.125 3.663 1.00 58.31 101 GLY A N 1
ATOM 730 C CA . GLY A 1 101 ? 6.895 -10.489 3.997 1.00 58.31 101 GLY A CA 1
ATOM 731 C C . GLY A 1 101 ? 7.318 -11.308 2.773 1.00 58.31 101 GLY A C 1
ATOM 732 O O . GLY A 1 101 ? 6.765 -11.159 1.685 1.00 58.31 101 GLY A O 1
ATOM 733 N N . ARG A 1 102 ? 8.245 -12.257 2.989 1.00 52.75 102 ARG A N 1
ATOM 734 C CA . ARG A 1 102 ? 8.816 -13.180 1.977 1.00 52.75 102 ARG A CA 1
ATOM 735 C C . ARG A 1 102 ? 7.796 -13.993 1.157 1.00 52.75 102 ARG A C 1
ATOM 737 O O . ARG A 1 102 ? 8.195 -14.653 0.209 1.00 52.75 102 ARG A O 1
ATOM 744 N N . HIS A 1 103 ? 6.518 -13.939 1.517 1.00 59.00 103 HIS A N 1
ATOM 745 C CA . HIS A 1 103 ? 5.439 -14.781 1.011 1.00 59.00 103 HIS A CA 1
ATOM 746 C C . HIS A 1 103 ? 4.213 -13.955 0.573 1.00 59.00 103 HIS A C 1
ATOM 748 O O . HIS A 1 103 ? 3.115 -14.491 0.495 1.00 59.00 103 HIS A O 1
ATOM 754 N N . GLY A 1 104 ? 4.340 -12.643 0.314 1.00 60.97 104 GLY A N 1
ATOM 755 C CA . GLY A 1 104 ? 3.209 -11.826 -0.164 1.00 60.97 104 GLY A CA 1
ATOM 756 C C . GLY A 1 104 ? 2.525 -12.431 -1.403 1.00 60.97 104 GLY A C 1
ATOM 757 O O . GLY A 1 104 ? 1.307 -12.594 -1.420 1.00 60.97 104 GLY A O 1
ATOM 758 N N . ALA A 1 105 ? 3.322 -12.884 -2.377 1.00 61.12 105 ALA A N 1
ATOM 759 C CA . ALA A 1 105 ? 2.842 -13.630 -3.542 1.00 61.12 105 ALA A CA 1
ATOM 760 C C . ALA A 1 105 ? 2.249 -15.002 -3.165 1.00 61.12 105 ALA A C 1
ATOM 762 O O . ALA A 1 105 ? 1.168 -15.358 -3.628 1.00 61.12 105 ALA A O 1
ATOM 763 N N . ASP A 1 106 ? 2.897 -15.743 -2.265 1.00 65.06 106 ASP A N 1
ATOM 764 C CA . ASP A 1 106 ? 2.393 -17.027 -1.765 1.00 65.06 106 ASP A CA 1
ATOM 765 C C . ASP A 1 106 ? 1.022 -16.887 -1.095 1.00 65.06 106 ASP A C 1
ATOM 767 O O . ASP A 1 106 ? 0.210 -17.798 -1.185 1.00 65.06 106 ASP A O 1
ATOM 771 N N . ARG A 1 107 ? 0.704 -15.756 -0.453 1.00 70.62 107 ARG A N 1
ATOM 772 C CA . ARG A 1 107 ? -0.639 -15.519 0.105 1.00 70.62 107 ARG A CA 1
ATOM 773 C C . ARG A 1 107 ? -1.689 -15.330 -0.986 1.00 70.62 107 ARG A C 1
ATOM 775 O O . ARG A 1 107 ? -2.796 -15.839 -0.825 1.00 70.62 107 ARG A O 1
ATOM 782 N N . LEU A 1 108 ? -1.350 -14.650 -2.084 1.00 64.25 108 LEU A N 1
ATOM 783 C CA . LEU A 1 108 ? -2.233 -14.514 -3.249 1.00 64.25 108 LEU A CA 1
ATOM 784 C C . LEU A 1 108 ? -2.494 -15.883 -3.900 1.00 64.25 108 LEU A C 1
ATOM 786 O O . LEU A 1 108 ? -3.632 -16.202 -4.236 1.00 64.25 108 LEU A O 1
ATOM 790 N N . VAL A 1 109 ? -1.462 -16.725 -4.012 1.00 62.78 109 VAL A N 1
ATOM 791 C CA . VAL A 1 109 ? -1.546 -18.045 -4.666 1.00 62.78 109 VAL A CA 1
ATOM 792 C C . VAL A 1 109 ? -2.154 -19.122 -3.753 1.00 62.78 109 VAL A C 1
ATOM 794 O O . VAL A 1 109 ? -2.958 -19.943 -4.194 1.00 62.78 109 VAL A O 1
ATOM 797 N N . HIS A 1 110 ? -1.803 -19.130 -2.467 1.00 64.69 110 HIS A N 1
ATOM 798 C CA . HIS A 1 110 ? -2.193 -20.157 -1.490 1.00 64.69 110 HIS A CA 1
ATOM 799 C C . HIS A 1 110 ? -3.318 -19.721 -0.540 1.00 64.69 110 HIS A C 1
ATOM 801 O O . HIS A 1 110 ? -3.723 -20.484 0.338 1.00 64.69 110 HIS A O 1
ATOM 807 N N . GLY A 1 111 ? -3.914 -18.548 -0.771 1.00 67.81 111 GLY A N 1
ATOM 808 C CA . GLY A 1 111 ? -5.119 -18.066 -0.100 1.00 67.81 111 GLY A CA 1
ATOM 809 C C . GLY A 1 111 ? -6.482 -18.331 -0.777 1.00 67.81 111 GLY A C 1
ATOM 810 O O . GLY A 1 111 ? -7.350 -17.475 -0.604 1.00 67.81 111 GLY A O 1
ATOM 811 N N . PRO A 1 112 ? -6.786 -19.449 -1.489 1.00 69.25 112 PRO A N 1
ATOM 812 C CA . PRO A 1 112 ? -8.094 -19.636 -2.137 1.00 69.25 112 PRO A CA 1
ATOM 813 C C . PRO A 1 112 ? -9.305 -19.491 -1.206 1.00 69.25 112 PRO A C 1
ATOM 815 O O . PRO A 1 112 ? -10.391 -19.118 -1.642 1.00 69.25 112 PRO A O 1
ATOM 818 N N . GLY A 1 113 ? -9.146 -19.822 0.080 1.00 86.81 113 GLY A N 1
ATOM 819 C CA . GLY A 1 113 ? -10.201 -19.626 1.075 1.00 86.81 113 GLY A CA 1
ATOM 820 C C . GLY A 1 113 ? -10.486 -18.148 1.350 1.00 86.81 113 GLY A C 1
ATOM 821 O O . GLY A 1 113 ? -11.646 -17.775 1.517 1.00 86.81 113 GLY A O 1
ATOM 822 N N . LEU A 1 114 ? -9.443 -17.316 1.343 1.00 89.69 114 LEU A N 1
ATOM 823 C CA . LEU A 1 114 ? -9.539 -15.883 1.595 1.00 89.69 114 LEU A CA 1
ATOM 824 C C . LEU A 1 114 ? -10.164 -15.150 0.404 1.00 89.69 114 LEU A C 1
ATOM 826 O O . LEU A 1 114 ? -11.073 -14.352 0.610 1.00 89.69 114 LEU A O 1
ATOM 830 N N . ASP A 1 115 ? -9.751 -15.474 -0.828 1.00 93.81 115 ASP A N 1
ATOM 831 C CA . ASP A 1 115 ? -10.350 -14.897 -2.042 1.00 93.81 115 ASP A CA 1
ATOM 832 C C . ASP A 1 115 ? -11.855 -15.192 -2.118 1.00 93.81 115 ASP A C 1
ATOM 834 O O . ASP A 1 115 ? -12.664 -14.276 -2.271 1.00 93.81 115 ASP A O 1
ATOM 838 N N . ARG A 1 116 ? -12.255 -16.456 -1.914 1.00 94.69 116 ARG A N 1
ATOM 839 C CA . ARG A 1 116 ? -13.677 -16.833 -1.905 1.00 94.69 116 ARG A CA 1
ATOM 840 C C . ARG A 1 116 ? -14.464 -16.095 -0.827 1.00 94.69 116 ARG A C 1
ATOM 842 O O . ARG A 1 116 ? -15.564 -15.627 -1.110 1.00 94.69 116 ARG A O 1
ATOM 849 N N . ALA A 1 117 ? -13.918 -15.983 0.384 1.00 95.81 117 ALA A N 1
ATOM 850 C CA . ALA A 1 117 ? -14.566 -15.257 1.473 1.00 95.81 117 ALA A CA 1
ATOM 851 C C . ALA A 1 117 ? -14.722 -13.764 1.141 1.00 95.81 117 ALA A C 1
ATOM 853 O O . ALA A 1 117 ? -15.802 -13.208 1.327 1.00 95.81 117 ALA A O 1
ATOM 854 N N . ALA A 1 118 ? -13.681 -13.136 0.590 1.00 97.19 118 ALA A N 1
ATOM 855 C CA . ALA A 1 118 ? -13.701 -11.735 0.185 1.00 97.19 118 ALA A CA 1
ATOM 856 C C . ALA A 1 118 ? -14.727 -11.468 -0.926 1.00 97.19 118 ALA A C 1
ATOM 858 O O . ALA A 1 118 ? -15.519 -10.532 -0.822 1.00 97.19 118 ALA A O 1
ATOM 859 N N . ARG A 1 119 ? -14.780 -12.328 -1.954 1.00 97.62 119 ARG A N 1
ATOM 860 C CA . ARG A 1 119 ? -15.789 -12.242 -3.023 1.00 97.62 119 ARG A CA 1
ATOM 861 C C . ARG A 1 119 ? -17.204 -12.428 -2.489 1.00 97.62 119 ARG A C 1
ATOM 863 O O . ARG A 1 119 ? -18.082 -11.656 -2.855 1.00 97.62 119 ARG A O 1
ATOM 870 N N . ALA A 1 120 ? -17.420 -13.411 -1.613 1.00 98.06 120 ALA A N 1
ATOM 871 C CA . ALA A 1 120 ? -18.726 -13.666 -1.006 1.00 98.06 120 ALA A CA 1
ATOM 872 C C . ALA A 1 120 ? -19.202 -12.498 -0.127 1.00 98.06 120 ALA A C 1
ATOM 874 O O . ALA A 1 120 ? -20.386 -12.177 -0.127 1.00 98.06 120 ALA A O 1
ATOM 875 N N . ALA A 1 121 ? -18.282 -11.841 0.583 1.00 98.06 121 ALA A N 1
ATOM 876 C CA . ALA A 1 121 ? -18.566 -10.635 1.358 1.00 98.06 121 ALA A CA 1
ATOM 877 C C . ALA A 1 121 ? -18.676 -9.365 0.491 1.00 98.06 121 ALA A C 1
ATOM 879 O O . ALA A 1 121 ? -19.062 -8.316 0.998 1.00 98.06 121 ALA A O 1
ATOM 880 N N . GLY A 1 122 ? -18.340 -9.435 -0.802 1.00 98.19 122 GLY A N 1
ATOM 881 C CA . GLY A 1 122 ? -18.359 -8.284 -1.704 1.00 98.19 122 GLY A CA 1
ATOM 882 C C . GLY A 1 122 ? -17.279 -7.243 -1.401 1.00 98.19 122 GLY A C 1
ATOM 883 O O . GLY A 1 122 ? -17.442 -6.083 -1.776 1.00 98.19 122 GLY A O 1
ATOM 884 N N . VAL A 1 123 ? -16.183 -7.640 -0.746 1.00 98.56 123 VAL A N 1
ATOM 885 C CA . VAL A 1 123 ? -15.097 -6.743 -0.327 1.00 98.56 123 VAL A CA 1
ATOM 886 C C . VAL A 1 123 ? -13.842 -6.912 -1.183 1.00 98.56 123 VAL A C 1
ATOM 888 O O . VAL A 1 123 ? -13.657 -7.889 -1.913 1.00 98.56 123 VAL A O 1
ATOM 891 N N . THR A 1 124 ? -12.969 -5.920 -1.079 1.00 98.38 124 THR A N 1
ATOM 892 C CA . THR A 1 124 ? -11.648 -5.869 -1.717 1.00 98.38 124 THR A CA 1
ATOM 893 C C . THR A 1 124 ? -10.602 -6.156 -0.654 1.00 98.38 124 THR A C 1
ATOM 895 O O . THR A 1 124 ? -10.647 -5.553 0.419 1.00 98.38 124 THR A O 1
ATOM 898 N N . VAL A 1 125 ? -9.682 -7.067 -0.953 1.00 96.62 125 VAL A N 1
ATOM 899 C CA . VAL A 1 125 ? -8.536 -7.406 -0.109 1.00 96.62 125 VAL A CA 1
ATOM 900 C C . VAL A 1 125 ? -7.283 -7.123 -0.926 1.00 96.62 125 VAL A C 1
ATOM 902 O O . VAL A 1 125 ? -6.877 -7.945 -1.745 1.00 96.62 125 VAL A O 1
ATOM 905 N N . LEU A 1 126 ? -6.712 -5.937 -0.726 1.00 95.25 126 LEU A N 1
ATOM 906 C CA . LEU A 1 126 ? -5.518 -5.465 -1.420 1.00 95.25 126 LEU A CA 1
ATOM 907 C C . LEU A 1 126 ? -4.287 -5.704 -0.543 1.00 95.25 126 LEU A C 1
ATOM 909 O O . LEU A 1 126 ? -4.138 -5.091 0.514 1.00 95.25 126 LEU A O 1
ATOM 913 N N . MET A 1 127 ? -3.404 -6.598 -0.975 1.00 91.25 127 MET A N 1
ATOM 914 C CA . MET A 1 127 ? -2.179 -6.919 -0.237 1.00 91.25 127 MET A CA 1
ATOM 915 C C . MET A 1 127 ? -0.955 -6.258 -0.865 1.00 91.25 127 MET A C 1
ATOM 917 O O . MET A 1 127 ? -0.860 -6.146 -2.086 1.00 91.25 127 MET A O 1
ATOM 921 N N . GLY A 1 128 ? 0.007 -5.868 -0.029 1.00 89.88 128 GLY A N 1
ATOM 922 C CA . GLY A 1 128 ? 1.312 -5.397 -0.481 1.00 89.88 128 GLY A CA 1
ATOM 923 C C . GLY A 1 128 ? 1.303 -4.024 -1.154 1.00 89.88 128 GLY A C 1
ATOM 924 O O . GLY A 1 128 ? 2.110 -3.799 -2.046 1.00 89.88 128 GLY A O 1
ATOM 925 N N . ILE A 1 129 ? 0.442 -3.084 -0.745 1.00 93.06 129 ILE A N 1
ATOM 926 C CA . ILE A 1 129 ? 0.404 -1.720 -1.313 1.00 93.06 129 ILE A CA 1
ATOM 927 C C . ILE A 1 129 ? 1.354 -0.752 -0.582 1.00 93.06 129 ILE A C 1
ATOM 929 O O . ILE A 1 129 ? 0.984 0.307 -0.081 1.00 93.06 129 ILE A O 1
ATOM 933 N N . GLY A 1 130 ? 2.624 -1.142 -0.487 1.00 91.12 130 GLY A N 1
ATOM 934 C CA . GLY A 1 130 ? 3.685 -0.330 0.102 1.00 91.12 130 GLY A CA 1
ATOM 935 C C . GLY A 1 130 ? 4.564 0.336 -0.956 1.00 91.12 130 GLY A C 1
ATOM 936 O O . GLY A 1 130 ? 4.106 0.833 -1.983 1.00 91.12 130 GLY A O 1
ATOM 937 N N . PHE A 1 131 ? 5.871 0.344 -0.696 1.00 90.06 131 PHE A N 1
ATOM 938 C CA . PHE A 1 131 ? 6.852 0.763 -1.696 1.00 90.06 131 PHE A CA 1
ATOM 939 C C . PHE A 1 131 ? 7.308 -0.407 -2.575 1.00 90.06 131 PHE A C 1
ATOM 941 O O . PHE A 1 131 ? 7.249 -0.310 -3.795 1.00 90.06 131 PHE A O 1
ATOM 948 N N . SER A 1 132 ? 7.784 -1.489 -1.953 1.00 87.75 132 SER A N 1
ATOM 949 C CA . SER A 1 132 ? 8.184 -2.728 -2.627 1.00 87.75 132 SER A CA 1
ATOM 950 C C . SER A 1 132 ? 7.953 -3.904 -1.668 1.00 87.75 132 SER A C 1
ATOM 952 O O . SER A 1 132 ? 8.724 -4.020 -0.707 1.00 87.75 132 SER A O 1
ATOM 954 N N . PRO A 1 133 ? 6.890 -4.712 -1.851 1.00 87.81 133 PRO A N 1
ATOM 955 C CA . PRO A 1 133 ? 5.883 -4.645 -2.926 1.00 87.81 133 PRO A CA 1
ATOM 956 C C . PRO A 1 133 ? 5.012 -3.371 -2.875 1.00 87.81 133 PRO A C 1
ATOM 958 O O . PRO A 1 133 ? 5.024 -2.642 -1.875 1.00 87.81 133 PRO A O 1
ATOM 961 N N . GLY A 1 134 ? 4.303 -3.072 -3.967 1.00 92.00 134 GLY A N 1
ATOM 962 C CA . GLY A 1 134 ? 3.402 -1.919 -4.092 1.00 92.00 134 GLY A CA 1
ATOM 963 C C . GLY A 1 134 ? 3.766 -1.005 -5.255 1.00 92.00 134 GLY A C 1
ATOM 964 O O . GLY A 1 134 ? 3.606 -1.371 -6.419 1.00 92.00 134 GLY A O 1
ATOM 965 N N . LEU A 1 135 ? 4.281 0.190 -4.952 1.00 94.38 135 LEU A N 1
ATOM 966 C CA . LEU A 1 135 ? 4.653 1.175 -5.973 1.00 94.38 135 LEU A CA 1
ATOM 967 C C . LEU A 1 135 ? 5.612 0.609 -7.034 1.00 94.38 135 LEU A C 1
ATOM 969 O O . LEU A 1 135 ? 5.441 0.881 -8.221 1.00 94.38 135 LEU A O 1
ATOM 973 N N . THR A 1 136 ? 6.604 -0.197 -6.638 1.00 93.19 136 THR A N 1
ATOM 974 C CA . THR A 1 136 ? 7.523 -0.834 -7.597 1.00 93.19 136 THR A CA 1
ATOM 975 C C . THR A 1 136 ? 6.832 -1.835 -8.513 1.00 93.19 136 THR A C 1
ATOM 977 O O . THR A 1 136 ? 7.269 -1.987 -9.650 1.00 93.19 136 THR A O 1
ATOM 980 N N . ASP A 1 137 ? 5.771 -2.490 -8.045 1.00 93.38 137 ASP A N 1
ATOM 981 C CA . ASP A 1 137 ? 5.047 -3.509 -8.811 1.00 93.38 137 ASP A CA 1
ATOM 982 C C . ASP A 1 137 ? 4.143 -2.841 -9.848 1.00 93.38 137 ASP A C 1
ATOM 984 O O . ASP A 1 137 ? 4.091 -3.264 -11.000 1.00 93.38 137 ASP A O 1
ATOM 988 N N . LEU A 1 138 ? 3.525 -1.714 -9.481 1.00 96.88 138 LEU A N 1
ATOM 989 C CA . LEU A 1 138 ? 2.815 -0.859 -10.431 1.00 96.88 138 LEU A CA 1
ATOM 990 C C . LEU A 1 138 ? 3.775 -0.303 -11.488 1.00 96.88 138 LEU A C 1
ATOM 992 O O . LEU A 1 138 ? 3.512 -0.410 -12.679 1.00 96.88 138 LEU A O 1
ATOM 996 N N . ILE A 1 139 ? 4.943 0.208 -11.092 1.00 96.81 139 ILE A N 1
ATOM 997 C CA . ILE A 1 139 ? 5.952 0.684 -12.054 1.00 96.81 139 ILE A CA 1
ATOM 998 C C . ILE A 1 139 ? 6.464 -0.456 -12.948 1.00 96.81 139 ILE A C 1
ATOM 1000 O O . ILE A 1 139 ? 6.745 -0.233 -14.124 1.00 96.81 139 ILE A O 1
ATOM 1004 N N . ALA A 1 140 ? 6.574 -1.678 -12.424 1.00 96.31 140 ALA A N 1
ATOM 1005 C CA . ALA A 1 140 ? 6.882 -2.864 -13.218 1.00 96.31 140 ALA A CA 1
ATOM 1006 C C . ALA A 1 140 ? 5.791 -3.160 -14.252 1.00 96.31 140 ALA A C 1
ATOM 1008 O O . ALA A 1 140 ? 6.121 -3.365 -15.420 1.00 96.31 140 ALA A O 1
ATOM 1009 N N . GLY A 1 141 ? 4.515 -3.096 -13.863 1.00 96.00 141 GLY A N 1
ATOM 1010 C CA . GLY A 1 141 ? 3.383 -3.184 -14.786 1.00 96.00 141 GLY A CA 1
ATOM 1011 C C . GLY A 1 141 ? 3.424 -2.099 -15.865 1.00 96.00 141 GLY A C 1
ATOM 1012 O O . GLY A 1 141 ? 3.304 -2.401 -17.050 1.00 96.00 141 GLY A O 1
ATOM 1013 N N . TRP A 1 142 ? 3.710 -0.852 -15.483 1.00 96.88 142 TRP A N 1
ATOM 1014 C CA . TRP A 1 142 ? 3.865 0.259 -16.428 1.00 96.88 142 TRP A CA 1
ATOM 1015 C C . TRP A 1 142 ? 5.029 0.037 -17.404 1.00 96.88 142 TRP A C 1
ATOM 1017 O O . TRP A 1 142 ? 4.919 0.292 -18.603 1.00 96.88 142 TRP A O 1
ATOM 1027 N N . ALA A 1 143 ? 6.156 -0.488 -16.922 1.00 96.88 143 ALA A N 1
ATOM 1028 C CA . ALA A 1 143 ? 7.270 -0.848 -17.788 1.00 96.88 143 ALA A CA 1
ATOM 1029 C C . ALA A 1 143 ? 6.892 -1.971 -18.759 1.00 96.88 143 ALA A C 1
ATOM 1031 O O . ALA A 1 143 ? 7.243 -1.888 -19.936 1.00 96.88 143 ALA A O 1
ATOM 1032 N N . ALA A 1 144 ? 6.147 -2.977 -18.292 1.00 96.38 144 ALA A N 1
ATOM 1033 C CA . ALA A 1 144 ? 5.707 -4.107 -19.101 1.00 96.38 144 ALA A CA 1
ATOM 1034 C C . ALA A 1 144 ? 4.808 -3.699 -20.275 1.00 96.38 144 ALA A C 1
ATOM 1036 O O . ALA A 1 144 ? 4.929 -4.280 -21.348 1.00 96.38 144 ALA A O 1
ATOM 1037 N N . GLN A 1 145 ? 4.005 -2.641 -20.123 1.00 95.62 145 GLN A N 1
ATOM 1038 C CA . GLN A 1 145 ? 3.181 -2.072 -21.202 1.00 95.62 145 GLN A CA 1
ATOM 1039 C C . GLN A 1 145 ? 4.001 -1.523 -22.390 1.00 95.62 145 GLN A C 1
ATOM 1041 O O . GLN A 1 145 ? 3.432 -1.171 -23.418 1.00 95.62 145 GLN A O 1
ATOM 1046 N N . SER A 1 146 ? 5.332 -1.424 -22.272 1.00 95.25 146 SER A N 1
ATOM 1047 C CA . SER A 1 146 ? 6.211 -0.971 -23.361 1.00 95.25 146 SER A CA 1
ATOM 1048 C C . SER A 1 146 ? 6.652 -2.084 -24.321 1.00 95.25 146 SER A C 1
ATOM 1050 O O . SER A 1 146 ? 7.416 -1.789 -25.236 1.00 95.25 146 SER A O 1
ATOM 1052 N N . PHE A 1 147 ? 6.256 -3.339 -24.089 1.00 96.81 147 PHE A N 1
ATOM 1053 C CA . PHE A 1 147 ? 6.779 -4.514 -24.792 1.00 96.81 147 PHE A CA 1
ATOM 1054 C C . PHE A 1 147 ? 5.666 -5.310 -25.478 1.00 96.81 147 PHE A C 1
ATOM 1056 O O . PHE A 1 147 ? 4.532 -5.338 -25.004 1.00 96.81 147 PHE A O 1
ATOM 1063 N N . ASP A 1 148 ? 6.010 -5.995 -26.570 1.00 93.94 148 ASP A N 1
ATOM 1064 C CA . ASP A 1 148 ? 5.063 -6.803 -27.357 1.00 93.94 148 ASP A CA 1
ATOM 1065 C C . ASP A 1 148 ? 4.687 -8.115 -26.641 1.00 93.94 148 ASP A C 1
ATOM 1067 O O . ASP A 1 148 ? 3.627 -8.699 -26.869 1.00 93.94 148 ASP A O 1
ATOM 1071 N N . SER A 1 149 ? 5.565 -8.580 -25.751 1.00 93.00 149 SER A N 1
ATOM 1072 C CA . SER A 1 149 ? 5.393 -9.765 -24.913 1.00 93.00 149 SER A CA 1
ATOM 1073 C C . SER A 1 149 ? 5.910 -9.505 -23.500 1.00 93.00 149 SER A C 1
ATOM 1075 O O . SER A 1 149 ? 6.676 -8.566 -23.285 1.00 93.00 149 SER A O 1
ATOM 1077 N N . ALA A 1 150 ? 5.550 -10.368 -22.546 1.00 93.38 150 ALA A N 1
ATOM 1078 C CA . ALA A 1 150 ? 5.990 -10.250 -21.156 1.00 93.38 150 ALA A CA 1
ATOM 1079 C C . ALA A 1 150 ? 7.529 -10.108 -21.054 1.00 93.38 150 ALA A C 1
ATOM 1081 O O . ALA A 1 150 ? 8.243 -11.033 -21.453 1.00 93.38 150 ALA A O 1
ATOM 1082 N N . PRO A 1 151 ? 8.054 -8.974 -20.545 1.00 96.12 151 PRO A N 1
ATOM 1083 C CA . PRO A 1 151 ? 9.491 -8.776 -20.408 1.00 96.12 151 PRO A CA 1
ATOM 1084 C C . PRO A 1 151 ? 10.038 -9.458 -19.148 1.00 96.12 151 PRO A C 1
ATOM 1086 O O . PRO A 1 151 ? 9.316 -9.728 -18.188 1.00 96.12 151 PRO A O 1
ATOM 1089 N N . GLU A 1 152 ? 11.353 -9.649 -19.106 1.00 96.94 152 GLU A N 1
ATOM 1090 C CA . GLU A 1 152 ? 12.076 -9.862 -17.855 1.00 96.94 152 GLU A CA 1
ATOM 1091 C C . GLU A 1 152 ? 12.018 -8.572 -17.027 1.00 96.94 152 GLU A C 1
ATOM 1093 O O . GLU A 1 152 ? 12.357 -7.497 -17.526 1.00 96.94 152 GLU A O 1
ATOM 1098 N N . ILE A 1 153 ? 11.632 -8.671 -15.753 1.00 96.19 153 ILE A N 1
ATOM 1099 C CA . ILE A 1 153 ? 11.572 -7.534 -14.832 1.00 96.19 153 ILE A CA 1
ATOM 1100 C C . ILE A 1 153 ? 12.519 -7.771 -13.659 1.00 96.19 153 ILE A C 1
ATOM 1102 O O . ILE A 1 153 ? 12.446 -8.784 -12.969 1.00 96.19 153 ILE A O 1
ATOM 1106 N N . ALA A 1 154 ? 13.371 -6.785 -13.389 1.00 96.19 154 ALA A N 1
ATOM 1107 C CA . ALA A 1 154 ? 14.236 -6.746 -12.222 1.00 96.19 154 ALA A CA 1
ATOM 1108 C C . ALA A 1 154 ? 13.991 -5.466 -11.415 1.00 96.19 154 ALA A C 1
ATOM 1110 O O . ALA A 1 154 ? 14.220 -4.354 -11.899 1.00 96.19 154 ALA A O 1
ATOM 1111 N N . ILE A 1 155 ? 13.590 -5.629 -10.154 1.00 92.75 155 ILE A N 1
ATOM 1112 C CA . ILE A 1 155 ? 13.454 -4.537 -9.185 1.00 92.75 155 ILE A CA 1
ATOM 1113 C C . ILE A 1 155 ? 14.720 -4.498 -8.329 1.00 92.75 155 ILE A C 1
ATOM 1115 O O . ILE A 1 155 ? 15.154 -5.503 -7.769 1.00 92.75 155 ILE A O 1
ATOM 1119 N N . ARG A 1 156 ? 15.343 -3.325 -8.240 1.00 91.56 156 ARG A N 1
ATOM 1120 C CA . ARG A 1 156 ? 16.572 -3.091 -7.478 1.00 91.56 156 ARG A CA 1
ATOM 1121 C C . ARG A 1 156 ? 16.322 -1.981 -6.481 1.00 91.56 156 ARG A C 1
ATOM 1123 O O . ARG A 1 156 ? 15.836 -0.920 -6.860 1.00 91.56 156 ARG A O 1
ATOM 1130 N N . LYS A 1 157 ? 16.708 -2.197 -5.229 1.00 87.00 157 LYS A N 1
ATOM 1131 C CA . LYS A 1 157 ? 16.664 -1.187 -4.172 1.00 87.00 157 LYS A CA 1
ATOM 1132 C C . LYS A 1 157 ? 17.981 -1.215 -3.416 1.00 87.00 157 LYS A C 1
ATOM 1134 O O . LYS A 1 157 ? 18.390 -2.264 -2.926 1.00 87.00 157 LYS A O 1
ATOM 1139 N N . THR A 1 158 ? 18.613 -0.058 -3.291 1.00 83.12 158 THR A N 1
ATOM 1140 C CA . THR A 1 158 ? 19.883 0.092 -2.584 1.00 83.12 158 THR A CA 1
ATOM 1141 C C . THR A 1 158 ? 19.753 1.226 -1.586 1.00 83.12 158 THR A C 1
ATOM 1143 O O . THR A 1 158 ? 19.325 2.326 -1.931 1.00 83.12 158 THR A O 1
ATOM 1146 N N . ARG A 1 159 ? 20.139 0.978 -0.335 1.00 80.25 159 ARG A N 1
ATOM 1147 C CA . ARG A 1 159 ? 20.280 2.048 0.652 1.00 80.25 159 ARG A CA 1
ATOM 1148 C C . ARG A 1 159 ? 21.615 2.745 0.418 1.00 80.25 159 ARG A C 1
ATOM 1150 O O . ARG A 1 159 ? 22.649 2.087 0.366 1.00 80.25 159 ARG A O 1
ATOM 1157 N N . GLY A 1 160 ? 21.585 4.059 0.269 1.00 72.56 160 GLY A N 1
ATOM 1158 C CA . GLY A 1 160 ? 22.766 4.882 0.060 1.00 72.56 160 GLY A CA 1
ATOM 1159 C C . GLY A 1 160 ? 22.728 6.156 0.890 1.00 72.56 160 GLY A C 1
ATOM 1160 O O . GLY A 1 160 ? 21.782 6.431 1.630 1.00 72.56 160 GLY A O 1
ATOM 1161 N N . HIS A 1 161 ? 23.780 6.952 0.745 1.00 74.12 161 HIS A N 1
ATOM 1162 C CA . HIS A 1 161 ? 23.844 8.296 1.296 1.00 74.12 161 HIS A CA 1
ATOM 1163 C C . HIS A 1 161 ? 23.948 9.282 0.145 1.00 74.12 161 HIS A C 1
ATOM 1165 O O . HIS A 1 161 ? 24.835 9.168 -0.702 1.00 74.12 161 HIS A O 1
ATOM 1171 N N . ARG A 1 162 ? 23.042 10.254 0.112 1.00 70.88 162 ARG A N 1
ATOM 1172 C CA . ARG A 1 162 ? 23.120 11.372 -0.814 1.00 70.88 162 ARG A CA 1
ATOM 1173 C C . ARG A 1 162 ? 23.814 12.530 -0.114 1.00 70.88 162 ARG A C 1
ATOM 1175 O O . ARG A 1 162 ? 23.344 13.021 0.910 1.00 70.88 162 ARG A O 1
ATOM 1182 N N . CYS A 1 163 ? 24.943 12.948 -0.674 1.00 74.62 163 CYS A N 1
ATOM 1183 C CA . CYS A 1 163 ? 25.680 14.128 -0.246 1.00 74.62 163 CYS A CA 1
ATOM 1184 C C . CYS A 1 163 ? 25.557 15.178 -1.352 1.00 74.62 163 CYS A C 1
ATOM 1186 O O . CYS A 1 163 ? 26.107 14.999 -2.438 1.00 74.62 163 CYS A O 1
ATOM 1188 N N . LEU A 1 164 ? 24.775 16.230 -1.108 1.00 74.19 164 LEU A N 1
ATOM 1189 C CA . LEU A 1 164 ? 24.702 17.382 -2.004 1.00 74.19 164 LEU A CA 1
ATOM 1190 C C . LEU A 1 164 ? 25.637 18.481 -1.482 1.00 74.19 164 LEU A C 1
ATOM 1192 O O . LEU A 1 164 ? 25.746 18.637 -0.263 1.00 74.19 164 LEU A O 1
ATOM 1196 N N . PRO A 1 165 ? 26.296 19.257 -2.363 1.00 81.38 165 PRO A N 1
ATOM 1197 C CA . PRO A 1 165 ? 27.138 20.371 -1.937 1.00 81.38 165 PRO A CA 1
ATOM 1198 C C . PRO A 1 165 ? 26.391 21.304 -0.974 1.00 81.38 165 PRO A C 1
ATOM 1200 O O . PRO A 1 165 ? 25.281 21.746 -1.268 1.00 81.38 165 PRO A O 1
ATOM 1203 N N . GLY A 1 166 ? 26.987 21.576 0.190 1.00 81.69 166 GLY A N 1
ATOM 1204 C CA . GLY A 1 166 ? 26.397 22.445 1.215 1.00 81.69 166 GLY A CA 1
ATOM 1205 C C . GLY A 1 166 ? 25.259 21.823 2.036 1.00 81.69 166 GLY A C 1
ATOM 1206 O O . GLY A 1 166 ? 24.614 22.537 2.798 1.00 81.69 166 GLY A O 1
ATOM 1207 N N . GLN A 1 167 ? 25.000 20.517 1.915 1.00 75.56 167 GLN A N 1
ATOM 1208 C CA . GLN A 1 167 ? 23.975 19.819 2.694 1.00 75.56 167 GLN A CA 1
ATOM 1209 C C . GLN A 1 167 ? 24.576 18.666 3.499 1.00 75.56 167 GLN A C 1
ATOM 1211 O O . GLN A 1 167 ? 25.492 17.981 3.047 1.00 75.56 167 GLN A O 1
ATOM 1216 N N . ALA A 1 168 ? 24.029 18.420 4.692 1.00 74.44 168 ALA A N 1
ATOM 1217 C CA . ALA A 1 168 ? 24.362 17.225 5.458 1.00 74.44 168 ALA A CA 1
ATOM 1218 C C . ALA A 1 168 ? 23.997 15.966 4.657 1.00 74.44 168 ALA A C 1
ATOM 1220 O O . ALA A 1 168 ? 22.961 15.936 3.987 1.00 74.44 168 ALA A O 1
ATOM 1221 N N . ALA A 1 169 ? 24.834 14.928 4.743 1.00 71.19 169 ALA A N 1
ATOM 1222 C CA . ALA A 1 169 ? 24.559 13.653 4.097 1.00 71.19 169 ALA A CA 1
ATOM 1223 C C . ALA A 1 169 ? 23.224 13.089 4.599 1.00 71.19 169 ALA A C 1
ATOM 1225 O O . ALA A 1 169 ? 22.996 12.967 5.804 1.00 71.19 169 ALA A O 1
ATOM 1226 N N . ARG A 1 170 ? 22.340 12.735 3.666 1.00 69.62 170 ARG A N 1
ATOM 1227 C CA . ARG A 1 170 ? 21.042 12.136 3.975 1.00 69.62 170 ARG A CA 1
ATOM 1228 C C . ARG A 1 170 ? 21.064 10.681 3.568 1.00 69.62 170 ARG A C 1
ATOM 1230 O O . ARG A 1 170 ? 21.493 10.342 2.469 1.00 69.62 170 ARG A O 1
ATOM 1237 N N . THR A 1 171 ? 20.603 9.810 4.455 1.00 71.44 171 THR A N 1
ATOM 1238 C CA . THR A 1 171 ? 20.340 8.423 4.076 1.00 71.44 171 THR A CA 1
ATOM 1239 C C . THR A 1 171 ? 19.137 8.415 3.138 1.00 71.44 171 THR A C 1
ATOM 1241 O O . THR A 1 171 ? 18.072 8.917 3.488 1.00 71.44 171 THR A O 1
ATOM 1244 N N . GLU A 1 172 ? 19.291 7.850 1.952 1.00 76.38 172 GLU A N 1
ATOM 1245 C CA . GLU A 1 172 ? 18.237 7.735 0.942 1.00 76.38 172 GLU A CA 1
ATOM 1246 C C . GLU A 1 172 ? 18.251 6.314 0.379 1.00 76.38 172 GLU A C 1
ATOM 1248 O O . GLU A 1 172 ? 19.260 5.614 0.451 1.00 76.38 172 GLU A O 1
ATOM 1253 N N . SER A 1 173 ? 17.132 5.853 -0.167 1.00 79.19 173 SER A N 1
ATOM 1254 C CA . SER A 1 173 ? 17.137 4.634 -0.979 1.00 79.19 173 SER A CA 1
ATOM 1255 C C . SER A 1 173 ? 17.098 5.020 -2.448 1.00 79.19 173 SER A C 1
ATOM 1257 O O . SER A 1 173 ? 16.221 5.772 -2.866 1.00 79.19 173 SER A O 1
ATOM 1259 N N . THR A 1 174 ? 18.027 4.498 -3.238 1.00 85.31 174 THR A N 1
ATOM 1260 C CA . THR A 1 174 ? 17.897 4.499 -4.693 1.00 85.31 174 THR A CA 1
ATOM 1261 C C . THR A 1 174 ? 17.179 3.237 -5.113 1.00 85.31 174 THR A C 1
ATOM 1263 O O . THR A 1 174 ? 17.307 2.180 -4.486 1.00 85.31 174 THR A O 1
ATOM 1266 N N . TRP A 1 175 ? 16.392 3.343 -6.169 1.00 89.50 175 TRP A N 1
ATOM 1267 C CA . TRP A 1 175 ? 15.649 2.208 -6.675 1.00 89.50 175 TRP A CA 1
ATOM 1268 C C . TRP A 1 175 ? 15.528 2.275 -8.188 1.00 89.50 175 TRP A C 1
ATOM 1270 O O . TRP A 1 175 ? 15.574 3.353 -8.788 1.00 89.50 175 TRP A O 1
ATOM 1280 N N . GLN A 1 176 ? 15.409 1.102 -8.797 1.00 93.88 176 GLN A N 1
ATOM 1281 C CA . GLN A 1 176 ? 15.206 0.939 -10.226 1.00 93.88 176 GLN A CA 1
ATOM 1282 C C . GLN A 1 176 ? 14.247 -0.212 -10.494 1.00 93.88 176 GLN A C 1
ATOM 1284 O O . GLN A 1 176 ? 14.350 -1.265 -9.868 1.00 93.88 176 GLN A O 1
ATOM 1289 N N . VAL A 1 177 ? 13.381 -0.025 -11.479 1.00 96.50 177 VAL A N 1
ATOM 1290 C CA . VAL A 1 177 ? 12.648 -1.098 -12.140 1.00 96.50 177 VAL A CA 1
ATOM 1291 C C . VAL A 1 177 ? 13.205 -1.195 -13.550 1.00 96.50 177 VAL A C 1
ATOM 1293 O O . VAL A 1 177 ? 13.165 -0.227 -14.308 1.00 96.50 177 VAL A O 1
ATOM 1296 N N . VAL A 1 178 ? 13.800 -2.336 -13.875 1.00 97.12 178 VAL A N 1
ATOM 1297 C CA . VAL A 1 178 ? 14.416 -2.602 -15.174 1.00 97.12 178 VAL A CA 1
ATOM 1298 C C . VAL A 1 178 ? 13.593 -3.669 -15.872 1.00 97.12 178 VAL A C 1
ATOM 1300 O O . VAL A 1 178 ? 13.538 -4.790 -15.382 1.00 97.12 178 VAL A O 1
ATOM 1303 N N . ALA A 1 179 ? 13.005 -3.329 -17.012 1.00 97.44 179 ALA A N 1
ATOM 1304 C CA . ALA A 1 179 ? 12.332 -4.267 -17.895 1.00 97.44 179 ALA A CA 1
ATOM 1305 C C . ALA A 1 179 ? 13.174 -4.496 -19.157 1.00 97.44 179 ALA A C 1
ATOM 1307 O O . ALA A 1 179 ? 13.737 -3.545 -19.716 1.00 97.44 179 ALA A O 1
ATOM 1308 N N . ARG A 1 180 ? 13.294 -5.753 -19.585 1.00 97.12 180 ARG A N 1
ATOM 1309 C CA . ARG A 1 180 ? 14.025 -6.177 -20.786 1.00 97.12 180 ARG A CA 1
ATOM 1310 C C . ARG A 1 180 ? 13.170 -7.144 -21.586 1.00 97.12 180 ARG A C 1
ATOM 1312 O O . ARG A 1 180 ? 12.671 -8.118 -21.038 1.00 97.12 180 ARG A O 1
ATOM 1319 N N . GLY A 1 181 ? 13.026 -6.892 -22.874 1.00 95.44 181 GLY A N 1
ATOM 1320 C CA . GLY A 1 181 ? 12.188 -7.704 -23.749 1.00 95.44 181 GLY A CA 1
ATOM 1321 C C . GLY A 1 181 ? 12.216 -7.171 -25.170 1.00 95.44 181 GLY A C 1
ATOM 1322 O O . GLY A 1 181 ? 13.070 -6.354 -25.510 1.00 95.44 181 GLY A O 1
ATOM 1323 N N . GLU A 1 182 ? 11.272 -7.610 -25.990 1.00 94.12 182 GLU A N 1
ATOM 1324 C CA . GLU A 1 182 ? 11.115 -7.143 -27.365 1.00 94.12 182 GLU A CA 1
ATOM 1325 C C . GLU A 1 182 ? 10.011 -6.083 -27.462 1.00 94.12 182 GLU A C 1
ATOM 1327 O O . GLU A 1 182 ? 8.942 -6.232 -26.865 1.00 94.12 182 GLU A O 1
ATOM 1332 N N . ALA A 1 183 ? 10.287 -4.998 -28.184 1.00 93.81 183 ALA A N 1
ATOM 1333 C CA . ALA A 1 183 ? 9.311 -3.968 -28.523 1.00 93.81 183 ALA A CA 1
ATOM 1334 C C . ALA A 1 183 ? 9.514 -3.540 -29.980 1.00 93.81 183 ALA A C 1
ATOM 1336 O O . ALA A 1 183 ? 10.615 -3.137 -30.366 1.00 93.81 183 ALA A O 1
ATOM 1337 N N . GLY A 1 184 ? 8.474 -3.655 -30.803 1.00 91.88 184 GLY A N 1
ATOM 1338 C CA . GLY A 1 184 ? 8.543 -3.381 -32.236 1.00 91.88 184 GLY A CA 1
ATOM 1339 C C . GLY A 1 184 ? 9.575 -4.243 -32.970 1.00 91.88 184 GLY A C 1
ATOM 1340 O O . GLY A 1 184 ? 10.252 -3.741 -33.870 1.00 91.88 184 GLY A O 1
ATOM 1341 N N . GLY A 1 185 ? 9.752 -5.506 -32.566 1.00 90.19 185 GLY A N 1
ATOM 1342 C CA . GLY A 1 185 ? 10.744 -6.408 -33.167 1.00 90.19 185 GLY A CA 1
ATOM 1343 C C . GLY A 1 185 ? 12.196 -6.155 -32.744 1.00 90.19 185 GLY A C 1
ATOM 1344 O O . GLY A 1 185 ? 13.115 -6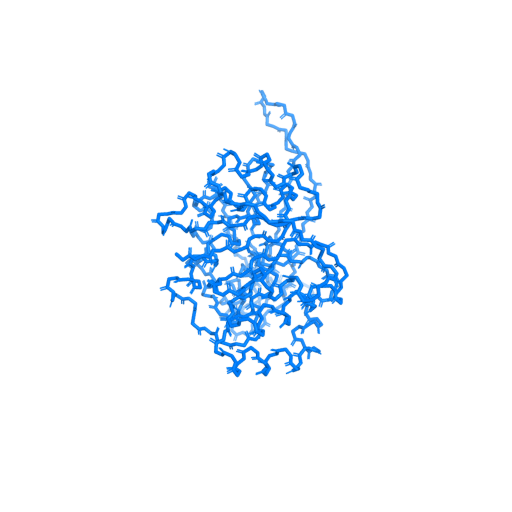.697 -33.358 1.00 90.19 185 GLY A O 1
ATOM 1345 N N . ARG A 1 186 ? 12.438 -5.293 -31.745 1.00 90.88 186 ARG A N 1
ATOM 1346 C CA . ARG A 1 186 ? 13.788 -4.952 -31.271 1.00 90.88 186 ARG A CA 1
ATOM 1347 C C . ARG A 1 186 ? 13.966 -5.254 -29.796 1.00 90.88 186 ARG A C 1
ATOM 1349 O O . ARG A 1 186 ? 13.131 -4.882 -28.969 1.00 90.88 186 ARG A O 1
ATOM 1356 N N . ALA A 1 187 ? 15.114 -5.843 -29.463 1.00 93.75 187 ALA A N 1
ATOM 1357 C CA . ALA A 1 187 ? 15.541 -5.993 -28.081 1.00 93.75 187 ALA A CA 1
ATOM 1358 C C . ALA A 1 187 ? 15.630 -4.607 -27.429 1.00 93.75 187 ALA A C 1
ATOM 1360 O O . ALA A 1 187 ? 16.383 -3.734 -27.856 1.00 93.75 187 ALA A O 1
ATOM 1361 N N . THR A 1 188 ? 14.829 -4.398 -26.396 1.00 95.31 188 THR A N 1
ATOM 1362 C CA . THR A 1 188 ? 14.597 -3.106 -25.763 1.00 95.31 188 THR A CA 1
ATOM 1363 C C . THR A 1 188 ? 14.779 -3.241 -24.260 1.00 95.31 188 THR A C 1
ATOM 1365 O O . THR A 1 188 ? 14.492 -4.268 -23.641 1.00 95.31 188 THR A O 1
ATOM 1368 N N . ARG A 1 189 ? 15.275 -2.172 -23.646 1.00 96.56 189 ARG A N 1
ATOM 1369 C CA . ARG A 1 189 ? 15.400 -2.032 -22.202 1.00 96.56 189 ARG A CA 1
ATOM 1370 C C . ARG A 1 189 ? 14.712 -0.749 -21.763 1.00 96.56 189 ARG A C 1
ATOM 1372 O O . ARG A 1 189 ? 15.074 0.335 -22.218 1.00 96.56 189 ARG A O 1
ATOM 1379 N N . VAL A 1 190 ? 13.775 -0.877 -20.831 1.00 97.00 190 VAL A N 1
ATOM 1380 C CA . VAL A 1 190 ? 13.104 0.242 -20.161 1.00 97.00 190 VAL A CA 1
ATOM 1381 C C . VAL A 1 190 ? 13.556 0.269 -18.708 1.00 97.00 190 VAL A C 1
ATOM 1383 O O . VAL A 1 190 ? 13.568 -0.754 -18.026 1.00 97.00 190 VAL A O 1
ATOM 1386 N N . VAL A 1 191 ? 13.970 1.436 -18.225 1.00 96.69 191 VAL A N 1
ATOM 1387 C CA . VAL A 1 191 ? 14.409 1.637 -16.845 1.00 96.69 191 VAL A CA 1
ATOM 1388 C C . VAL A 1 191 ? 13.639 2.790 -16.239 1.00 96.69 191 VAL A C 1
ATOM 1390 O O . VAL A 1 191 ? 13.790 3.933 -16.664 1.00 96.69 191 VAL A O 1
ATOM 1393 N N . PHE A 1 192 ? 12.880 2.491 -15.196 1.00 95.88 192 PHE A N 1
ATOM 1394 C CA . PHE A 1 192 ? 12.359 3.488 -14.279 1.00 95.88 192 PHE A CA 1
ATOM 1395 C C . PHE A 1 192 ? 13.274 3.580 -13.066 1.00 95.88 192 PHE A C 1
ATOM 1397 O O . PHE A 1 192 ? 13.779 2.565 -12.588 1.00 95.88 192 PHE A O 1
ATOM 1404 N N . GLY A 1 193 ? 13.499 4.781 -12.550 1.00 91.69 193 GLY A N 1
ATOM 1405 C CA . GLY A 1 193 ? 14.273 4.947 -11.329 1.00 91.69 193 GLY A CA 1
ATOM 1406 C C . GLY A 1 193 ? 14.060 6.285 -10.648 1.00 91.69 193 GLY A C 1
ATOM 1407 O O . GLY A 1 193 ? 13.702 7.285 -11.276 1.00 91.69 193 GLY A O 1
ATOM 1408 N N . GLY A 1 194 ? 14.326 6.288 -9.348 1.00 87.44 194 GLY A N 1
ATOM 1409 C CA . GLY A 1 194 ? 14.146 7.449 -8.497 1.00 87.44 194 GLY A CA 1
ATOM 1410 C C . GLY A 1 194 ? 14.915 7.341 -7.186 1.00 87.44 194 GLY A C 1
ATOM 1411 O O . GLY A 1 194 ? 15.686 6.406 -6.944 1.00 87.44 194 GLY A O 1
ATOM 1412 N N . PHE A 1 195 ? 14.685 8.338 -6.340 1.00 80.38 195 PHE A N 1
ATOM 1413 C CA . PHE A 1 195 ? 15.206 8.414 -4.982 1.00 80.38 195 PHE A CA 1
ATOM 1414 C C . PHE A 1 195 ? 14.021 8.416 -4.019 1.00 80.38 195 PHE A C 1
ATOM 1416 O O . PHE A 1 195 ? 13.050 9.132 -4.241 1.00 80.38 195 PHE A O 1
ATOM 1423 N N . ALA A 1 196 ? 14.101 7.621 -2.958 1.00 72.50 196 ALA A N 1
ATOM 1424 C CA . ALA A 1 196 ? 13.166 7.650 -1.843 1.00 72.50 196 ALA A CA 1
ATOM 1425 C C . ALA A 1 196 ? 13.897 8.227 -0.620 1.00 72.50 196 ALA A C 1
ATOM 1427 O O . ALA A 1 196 ? 14.798 7.588 -0.062 1.00 72.50 196 ALA A O 1
ATOM 1428 N N . GLY A 1 197 ? 13.559 9.466 -0.256 1.00 63.53 197 GLY A N 1
ATOM 1429 C CA . GLY A 1 197 ? 14.121 10.165 0.902 1.00 63.53 197 GLY A CA 1
ATOM 1430 C C . GLY A 1 197 ? 13.384 9.845 2.208 1.00 63.53 197 GLY A C 1
ATOM 1431 O O . GLY A 1 197 ? 12.275 9.326 2.187 1.00 63.53 197 GLY A O 1
ATOM 1432 N N . HIS A 1 198 ? 13.984 10.189 3.354 1.00 53.09 198 HIS A N 1
ATOM 1433 C CA . HIS A 1 198 ? 13.371 9.994 4.683 1.00 53.09 198 HIS A CA 1
ATOM 1434 C C . HIS A 1 198 ? 12.158 10.901 4.965 1.00 53.09 198 HIS A C 1
ATOM 1436 O O . HIS A 1 198 ? 11.413 10.614 5.891 1.00 53.09 198 HIS A O 1
ATOM 1442 N N . ASN A 1 199 ? 11.967 11.996 4.219 1.00 43.97 199 ASN A N 1
ATOM 1443 C CA . ASN A 1 199 ? 10.962 13.016 4.555 1.00 43.97 199 ASN A CA 1
ATOM 1444 C C . ASN A 1 199 ? 9.573 12.763 3.943 1.00 43.97 199 ASN A C 1
ATOM 1446 O O . ASN A 1 199 ? 8.600 13.338 4.419 1.00 43.97 199 ASN A O 1
ATOM 1450 N N . HIS A 1 200 ? 9.484 11.925 2.906 1.00 59.06 200 HIS A N 1
ATOM 1451 C CA . HIS A 1 200 ? 8.232 11.578 2.231 1.00 59.06 200 HIS A CA 1
ATOM 1452 C C . HIS A 1 200 ? 8.247 10.084 1.934 1.00 59.06 200 HIS A C 1
ATOM 1454 O O . HIS A 1 200 ? 8.931 9.615 1.020 1.00 59.06 200 HIS A O 1
ATOM 1460 N N . SER A 1 201 ? 7.530 9.315 2.748 1.00 80.75 201 SER A N 1
ATOM 1461 C CA . SER A 1 201 ? 7.422 7.879 2.542 1.00 80.75 201 SER A CA 1
ATOM 1462 C C . SER A 1 201 ? 6.516 7.604 1.353 1.00 80.75 201 SER A C 1
ATOM 1464 O O . SER A 1 201 ? 5.291 7.625 1.461 1.00 80.75 201 SER A O 1
ATOM 1466 N N . LEU A 1 202 ? 7.133 7.300 0.210 1.00 89.81 202 LEU A N 1
ATOM 1467 C CA . LEU A 1 202 ? 6.426 6.799 -0.970 1.00 89.81 202 LEU A CA 1
ATOM 1468 C C . LEU A 1 202 ? 5.536 5.597 -0.622 1.00 89.81 202 LEU A C 1
ATOM 1470 O O . LEU A 1 202 ? 4.465 5.457 -1.197 1.00 89.81 202 LEU A O 1
ATOM 1474 N N . ALA A 1 203 ? 5.935 4.768 0.350 1.00 90.81 203 ALA A N 1
ATOM 1475 C CA . ALA A 1 203 ? 5.100 3.671 0.831 1.00 90.81 203 ALA A CA 1
ATOM 1476 C C . ALA A 1 203 ? 3.788 4.179 1.453 1.00 90.81 203 ALA A C 1
ATOM 1478 O O . ALA A 1 203 ? 2.725 3.648 1.153 1.00 90.81 203 ALA A O 1
ATOM 1479 N N . ALA A 1 204 ? 3.859 5.201 2.313 1.00 93.88 204 ALA A N 1
ATOM 1480 C CA . ALA A 1 204 ? 2.690 5.734 3.006 1.00 93.88 204 ALA A CA 1
ATOM 1481 C C . ALA A 1 204 ? 1.730 6.437 2.035 1.00 93.88 204 ALA A C 1
ATOM 1483 O O . ALA A 1 204 ? 0.524 6.228 2.126 1.00 93.88 204 ALA A O 1
ATOM 1484 N N . HIS A 1 205 ? 2.265 7.198 1.071 1.00 95.00 205 HIS A N 1
ATOM 1485 C CA . HIS A 1 205 ? 1.462 7.795 -0.003 1.00 95.00 205 HIS A CA 1
ATOM 1486 C C . HIS A 1 205 ? 0.793 6.729 -0.872 1.00 95.00 205 HIS A C 1
ATOM 1488 O O . HIS A 1 205 ? -0.400 6.823 -1.131 1.00 95.00 205 HIS A O 1
ATOM 1494 N N . THR A 1 206 ? 1.523 5.679 -1.260 1.00 95.88 206 THR A N 1
ATOM 1495 C CA . THR A 1 206 ? 0.959 4.585 -2.070 1.00 95.88 206 THR A CA 1
ATOM 1496 C C . THR A 1 206 ? -0.234 3.933 -1.366 1.00 95.88 206 THR A C 1
ATOM 1498 O O . THR A 1 206 ? -1.289 3.768 -1.974 1.00 95.88 206 THR A O 1
ATOM 1501 N N . ALA A 1 207 ? -0.105 3.633 -0.070 1.00 96.44 207 ALA A N 1
ATOM 1502 C CA . ALA A 1 207 ? -1.201 3.065 0.707 1.00 96.44 207 ALA A CA 1
ATOM 1503 C C . ALA A 1 207 ? -2.384 4.037 0.863 1.00 96.44 207 ALA A C 1
ATOM 1505 O O . ALA A 1 207 ? -3.527 3.632 0.665 1.00 96.44 207 ALA A O 1
ATOM 1506 N N . ALA A 1 208 ? -2.127 5.308 1.192 1.00 97.25 208 ALA A N 1
ATOM 1507 C CA . ALA A 1 208 ? -3.179 6.307 1.392 1.00 97.25 208 ALA A CA 1
ATOM 1508 C C . ALA A 1 208 ? -3.999 6.549 0.113 1.00 97.25 208 ALA A C 1
ATOM 1510 O O . ALA A 1 208 ? -5.227 6.522 0.162 1.00 97.25 208 ALA A O 1
ATOM 1511 N N . VAL A 1 209 ? -3.329 6.684 -1.035 1.00 97.38 209 VAL A N 1
ATOM 1512 C CA . VAL A 1 209 ? -3.985 6.863 -2.338 1.00 97.38 209 VAL A CA 1
ATOM 1513 C C . VAL A 1 209 ? -4.827 5.636 -2.707 1.00 97.38 209 VAL A C 1
ATOM 1515 O O . VAL A 1 209 ? -5.966 5.780 -3.145 1.00 97.38 209 VAL A O 1
ATOM 1518 N N . ALA A 1 210 ? -4.323 4.418 -2.481 1.00 98.00 210 ALA A N 1
ATOM 1519 C CA . ALA A 1 210 ? -5.098 3.203 -2.743 1.00 98.00 210 ALA A CA 1
ATOM 1520 C C . ALA A 1 210 ? -6.320 3.058 -1.820 1.00 98.00 210 ALA A C 1
ATOM 1522 O O . ALA A 1 210 ? -7.370 2.587 -2.255 1.00 98.00 210 ALA A O 1
ATOM 1523 N N . ILE A 1 211 ? -6.203 3.470 -0.554 1.00 98.50 211 ILE A N 1
ATOM 1524 C CA . ILE A 1 211 ? -7.327 3.502 0.391 1.00 98.50 211 ILE A CA 1
ATOM 1525 C C . ILE A 1 211 ? -8.411 4.461 -0.110 1.00 98.50 211 ILE A C 1
ATOM 1527 O O . ILE A 1 211 ? -9.582 4.080 -0.150 1.00 98.50 211 ILE A O 1
ATOM 1531 N N . ASP A 1 212 ? -8.032 5.663 -0.545 1.00 97.88 212 ASP A N 1
ATOM 1532 C CA . ASP A 1 212 ? -8.969 6.633 -1.116 1.00 97.88 212 ASP A CA 1
ATOM 1533 C C . ASP A 1 212 ? -9.638 6.107 -2.389 1.00 97.88 212 ASP A C 1
ATOM 1535 O O . ASP A 1 212 ? -10.850 6.259 -2.560 1.00 97.88 212 ASP A O 1
ATOM 1539 N N . ASP A 1 213 ? -8.897 5.425 -3.258 1.00 98.06 213 ASP A N 1
ATOM 1540 C CA . ASP A 1 213 ? -9.444 4.835 -4.478 1.00 98.06 213 ASP A CA 1
ATOM 1541 C C . ASP A 1 213 ? -10.443 3.704 -4.201 1.00 98.06 213 ASP A C 1
ATOM 1543 O O . ASP A 1 213 ? -11.477 3.621 -4.867 1.00 98.06 213 ASP A O 1
ATOM 1547 N N . ILE A 1 214 ? -10.182 2.848 -3.207 1.00 98.56 214 ILE A N 1
ATOM 1548 C CA . ILE A 1 214 ? -11.139 1.812 -2.785 1.00 98.56 214 ILE A CA 1
ATOM 1549 C C . ILE A 1 214 ? -12.408 2.468 -2.231 1.00 98.56 214 ILE A C 1
ATOM 1551 O O . ILE A 1 214 ? -13.518 2.101 -2.616 1.00 98.56 214 ILE A O 1
ATOM 1555 N N . LEU A 1 215 ? -12.254 3.454 -1.344 1.00 98.31 215 LEU A N 1
ATOM 1556 C CA . LEU A 1 215 ? -13.370 4.087 -0.636 1.00 98.31 215 LEU A CA 1
ATOM 1557 C C . LEU A 1 215 ? -14.208 5.020 -1.519 1.00 98.31 215 LEU A C 1
ATOM 1559 O O . LEU A 1 215 ? -15.403 5.177 -1.274 1.00 98.31 215 LEU A O 1
ATOM 1563 N N . SER A 1 216 ? -13.608 5.624 -2.545 1.00 97.00 216 SER A N 1
ATOM 1564 C CA . SER A 1 216 ? -14.305 6.438 -3.551 1.00 97.00 216 SER A CA 1
ATOM 1565 C C . SER A 1 216 ? -14.932 5.608 -4.676 1.00 97.00 216 SER A C 1
ATOM 1567 O O . SER A 1 216 ? -15.717 6.138 -5.461 1.00 97.00 216 SER A O 1
ATOM 1569 N N . GLY A 1 217 ? -14.610 4.312 -4.756 1.00 97.12 217 GLY A N 1
ATOM 1570 C CA . GLY A 1 217 ? -15.101 3.415 -5.799 1.00 97.12 217 GLY A CA 1
ATOM 1571 C C . GLY A 1 217 ? -14.331 3.493 -7.119 1.00 97.12 217 GLY A C 1
ATOM 1572 O O . GLY A 1 217 ? -14.814 2.968 -8.118 1.00 97.12 217 GLY A O 1
ATOM 1573 N N . MET A 1 218 ? -13.143 4.106 -7.143 1.00 96.75 218 MET A N 1
ATOM 1574 C CA . MET A 1 218 ? -12.225 4.005 -8.285 1.00 96.75 218 MET A CA 1
ATOM 1575 C C . MET A 1 218 ? -11.634 2.592 -8.409 1.00 96.75 218 MET A C 1
ATOM 1577 O O . MET A 1 218 ? -11.520 2.073 -9.517 1.00 96.75 218 MET A O 1
ATOM 1581 N N . ILE A 1 219 ? -11.345 1.924 -7.285 1.00 97.94 219 ILE A N 1
ATOM 1582 C CA . ILE A 1 219 ? -11.015 0.492 -7.250 1.00 97.94 219 ILE A CA 1
ATOM 1583 C C . ILE A 1 219 ? -12.271 -0.295 -6.866 1.00 97.94 219 ILE A C 1
ATOM 1585 O O . ILE A 1 219 ? -12.743 -0.250 -5.730 1.00 97.94 219 ILE A O 1
ATOM 1589 N N . THR A 1 220 ? -12.810 -1.055 -7.820 1.00 97.56 220 THR A N 1
ATOM 1590 C CA . THR A 1 220 ? -14.050 -1.838 -7.641 1.00 97.56 220 THR A CA 1
ATOM 1591 C C . THR A 1 220 ? -13.828 -3.349 -7.587 1.00 97.56 220 THR A C 1
ATOM 1593 O O . THR A 1 220 ? -14.742 -4.090 -7.215 1.00 97.56 220 THR A O 1
ATOM 1596 N N . THR A 1 221 ? -12.621 -3.823 -7.911 1.00 97.56 221 THR A N 1
ATOM 1597 C CA . THR A 1 221 ? -12.286 -5.251 -7.943 1.00 97.56 221 THR A CA 1
ATOM 1598 C C . THR A 1 221 ? -12.528 -5.904 -6.585 1.00 97.56 221 THR A C 1
ATOM 1600 O O . THR A 1 221 ? -12.059 -5.419 -5.556 1.00 97.56 221 THR A O 1
ATOM 1603 N N . ARG A 1 222 ? -13.271 -7.016 -6.570 1.00 97.19 222 ARG A N 1
ATOM 1604 C CA . ARG A 1 222 ? -13.570 -7.802 -5.360 1.00 97.19 222 ARG A CA 1
ATOM 1605 C C . ARG A 1 222 ? -12.727 -9.065 -5.303 1.00 97.19 222 ARG A C 1
ATOM 1607 O O . ARG A 1 222 ? -12.372 -9.620 -6.344 1.00 97.19 222 ARG A O 1
ATOM 1614 N N . GLY A 1 223 ? -12.494 -9.549 -4.089 1.00 95.62 223 GLY A N 1
ATOM 1615 C CA . GLY A 1 223 ? -11.618 -10.687 -3.836 1.00 95.62 223 GLY A CA 1
ATOM 1616 C C . GLY A 1 223 ? -10.228 -10.273 -3.365 1.00 95.62 223 GLY A C 1
ATOM 1617 O O . GLY A 1 223 ? -10.006 -9.127 -2.966 1.00 95.62 223 GLY A O 1
ATOM 1618 N N . LEU A 1 224 ? -9.321 -11.243 -3.390 1.00 93.75 224 LEU A N 1
ATOM 1619 C CA . LEU A 1 224 ? -7.920 -11.092 -3.026 1.00 93.75 224 LEU A CA 1
ATOM 1620 C C . LEU A 1 224 ? -7.107 -10.687 -4.257 1.00 93.75 224 LEU A C 1
ATOM 1622 O O . LEU A 1 224 ? -7.101 -11.414 -5.248 1.00 93.75 224 LEU A O 1
ATOM 1626 N N . VAL A 1 225 ? -6.438 -9.537 -4.188 1.00 92.38 225 VAL A N 1
ATOM 1627 C CA . VAL A 1 225 ? -5.734 -8.939 -5.329 1.00 92.38 225 VAL A CA 1
ATOM 1628 C C . VAL A 1 225 ? -4.402 -8.315 -4.926 1.00 92.38 225 VAL A C 1
ATOM 1630 O O . VAL A 1 225 ? -4.245 -7.814 -3.807 1.00 92.38 225 VAL A O 1
ATOM 1633 N N . GLY A 1 226 ? -3.448 -8.335 -5.859 1.00 91.38 226 GLY A N 1
ATOM 1634 C CA . GLY A 1 226 ? -2.284 -7.459 -5.821 1.00 91.38 226 GLY A CA 1
ATOM 1635 C C . GLY A 1 226 ? -2.574 -6.116 -6.507 1.00 91.38 226 GLY A C 1
ATOM 1636 O O . GLY A 1 226 ? -3.546 -6.004 -7.259 1.00 91.38 226 GLY A O 1
ATOM 1637 N N . PRO A 1 227 ? -1.730 -5.091 -6.299 1.00 93.06 227 PRO A N 1
ATOM 1638 C CA . PRO A 1 227 ? -1.903 -3.772 -6.908 1.00 93.06 227 PRO A CA 1
ATOM 1639 C C . PRO A 1 227 ? -2.061 -3.827 -8.432 1.00 93.06 227 PRO A C 1
ATOM 1641 O O . PRO A 1 227 ? -2.936 -3.169 -8.987 1.00 93.06 227 PRO A O 1
ATOM 1644 N N . GLN A 1 228 ? -1.264 -4.661 -9.105 1.00 89.44 228 GLN A N 1
ATOM 1645 C CA . GLN A 1 228 ? -1.275 -4.813 -10.562 1.00 89.44 228 GLN A CA 1
ATOM 1646 C C . GLN A 1 228 ? -2.581 -5.394 -11.127 1.00 89.44 228 GLN A C 1
ATOM 1648 O O . GLN A 1 228 ? -2.831 -5.264 -12.321 1.00 89.44 228 GLN A O 1
ATOM 1653 N N . ASP A 1 229 ? -3.406 -6.033 -10.291 1.00 90.94 229 ASP A N 1
ATOM 1654 C CA . ASP A 1 229 ? -4.646 -6.684 -10.727 1.00 90.94 229 ASP A CA 1
ATOM 1655 C C . ASP A 1 229 ? -5.855 -5.733 -10.678 1.00 90.94 229 ASP A C 1
ATOM 1657 O O . ASP A 1 229 ? -6.930 -6.060 -11.187 1.00 90.94 229 ASP A O 1
ATOM 1661 N N . CYS A 1 230 ? -5.727 -4.573 -10.021 1.00 95.19 230 CYS A N 1
ATOM 1662 C CA . CYS A 1 230 ? -6.857 -3.669 -9.791 1.00 95.19 230 CYS A CA 1
ATOM 1663 C C . CYS A 1 230 ? -6.554 -2.173 -9.941 1.00 95.19 230 CYS A C 1
ATOM 1665 O O . CYS A 1 230 ? -7.469 -1.370 -9.770 1.00 95.19 230 CYS A O 1
ATOM 1667 N N . ILE A 1 231 ? -5.311 -1.790 -10.236 1.00 97.69 231 ILE A N 1
ATOM 1668 C CA . ILE A 1 231 ? -4.884 -0.393 -10.368 1.00 97.69 231 ILE A CA 1
ATOM 1669 C C . ILE A 1 231 ? -4.245 -0.185 -11.740 1.00 97.69 231 ILE A C 1
ATOM 1671 O O . ILE A 1 231 ? -3.319 -0.906 -12.106 1.00 97.69 231 ILE A O 1
ATOM 1675 N N . GLU A 1 232 ? -4.693 0.843 -12.468 1.00 96.50 232 GLU A N 1
ATOM 1676 C CA . GLU A 1 232 ? -4.033 1.272 -13.705 1.00 96.50 232 GLU A CA 1
ATOM 1677 C C . GLU A 1 232 ? -2.688 1.950 -13.365 1.00 96.50 232 GLU A C 1
ATOM 1679 O O . GLU A 1 232 ? -2.687 2.977 -12.671 1.00 96.50 232 GLU A O 1
ATOM 1684 N N . PRO A 1 233 ? -1.539 1.410 -13.820 1.00 96.88 233 PRO A N 1
ATOM 1685 C CA . PRO A 1 233 ? -0.235 1.807 -13.300 1.00 96.88 233 PRO A CA 1
ATOM 1686 C C . PRO A 1 233 ? 0.140 3.281 -13.465 1.00 96.88 233 PRO A C 1
ATOM 1688 O O . PRO A 1 233 ? 0.472 3.941 -12.483 1.00 96.88 233 PRO A O 1
ATOM 1691 N N . GLU A 1 234 ? 0.117 3.803 -14.692 1.00 96.06 234 GLU A N 1
ATOM 1692 C CA . GLU A 1 234 ? 0.615 5.148 -15.009 1.00 96.06 234 GLU A CA 1
ATOM 1693 C C . GLU A 1 234 ? -0.082 6.271 -14.213 1.00 96.06 234 GLU A C 1
ATOM 1695 O O . GLU A 1 234 ? 0.608 6.985 -13.475 1.00 96.06 234 GLU A O 1
ATOM 1700 N N . PRO A 1 235 ? -1.418 6.443 -14.285 1.00 97.12 235 PRO A N 1
ATOM 1701 C CA . PRO A 1 235 ? -2.096 7.530 -13.582 1.00 97.12 235 PRO A CA 1
ATOM 1702 C C . PRO A 1 235 ? -1.951 7.419 -12.059 1.00 97.12 235 PRO A C 1
ATOM 1704 O O . PRO A 1 235 ? -1.776 8.435 -11.384 1.00 97.12 235 PRO A O 1
ATOM 1707 N N . PHE A 1 236 ? -1.968 6.200 -11.510 1.00 97.88 236 PHE A N 1
ATOM 1708 C CA . PHE A 1 236 ? -1.799 5.992 -10.075 1.00 97.88 236 PHE A CA 1
ATOM 1709 C C . PHE A 1 236 ? -0.389 6.371 -9.611 1.00 97.88 236 PHE A C 1
ATOM 1711 O O . PHE A 1 236 ? -0.236 7.134 -8.655 1.00 97.88 236 PHE A O 1
ATOM 1718 N N . VAL A 1 237 ? 0.647 5.879 -10.303 1.00 96.56 237 VAL A N 1
ATOM 1719 C CA . VAL A 1 237 ? 2.054 6.166 -9.982 1.00 96.56 237 VAL A CA 1
ATOM 1720 C C . VAL A 1 237 ? 2.327 7.666 -10.051 1.00 96.56 237 VAL A C 1
ATOM 1722 O O . VAL A 1 237 ? 2.964 8.207 -9.147 1.00 96.56 237 VAL A O 1
ATOM 1725 N N . LEU A 1 238 ? 1.840 8.351 -11.089 1.00 95.69 238 LEU A N 1
ATOM 1726 C CA . LEU A 1 238 ? 2.041 9.792 -11.244 1.00 95.69 238 LEU A CA 1
ATOM 1727 C C . LEU A 1 238 ? 1.398 10.593 -10.105 1.00 95.69 238 LEU A C 1
ATOM 1729 O O . LEU A 1 238 ? 2.050 11.486 -9.567 1.00 95.69 238 LEU A O 1
ATOM 1733 N N . ARG A 1 239 ? 0.178 10.238 -9.678 1.00 95.44 239 ARG A N 1
ATOM 1734 C CA . ARG A 1 239 ? -0.490 10.889 -8.538 1.00 95.44 239 ARG A CA 1
ATOM 1735 C C . ARG A 1 239 ? 0.258 10.666 -7.222 1.00 95.44 239 ARG A C 1
ATOM 1737 O O . ARG A 1 239 ? 0.490 11.622 -6.491 1.00 95.44 239 ARG A O 1
ATOM 1744 N N . VAL A 1 240 ? 0.702 9.436 -6.943 1.00 95.19 240 VAL A N 1
ATOM 1745 C CA . VAL A 1 240 ? 1.503 9.136 -5.739 1.00 95.19 240 VAL A CA 1
ATOM 1746 C C . VAL A 1 240 ? 2.783 9.972 -5.701 1.00 95.19 240 VAL A C 1
ATOM 1748 O O . VAL A 1 240 ? 3.162 10.479 -4.647 1.00 95.19 240 VAL A O 1
ATOM 1751 N N . LEU A 1 241 ? 3.471 10.107 -6.839 1.00 92.75 241 LEU A N 1
ATOM 1752 C CA . LEU A 1 241 ? 4.703 10.887 -6.928 1.00 92.75 241 LEU A CA 1
ATOM 1753 C C . LEU A 1 241 ? 4.455 12.383 -6.733 1.00 92.75 241 LEU A C 1
ATOM 1755 O O . LEU A 1 241 ? 5.233 13.015 -6.019 1.00 92.75 241 LEU A O 1
ATOM 1759 N N . ASP A 1 242 ? 3.389 12.922 -7.326 1.00 92.62 242 ASP A N 1
ATOM 1760 C CA . ASP A 1 242 ? 2.990 14.325 -7.177 1.00 92.62 242 ASP A CA 1
ATOM 1761 C C . ASP A 1 242 ? 2.686 14.661 -5.709 1.00 92.62 242 ASP A C 1
ATOM 1763 O O . ASP A 1 242 ? 3.314 15.550 -5.130 1.00 92.62 242 ASP A O 1
ATOM 1767 N N . GLU A 1 243 ? 1.839 13.862 -5.054 1.00 91.69 243 GLU A N 1
ATOM 1768 C CA . GLU A 1 243 ? 1.504 14.043 -3.637 1.00 91.69 243 GLU A CA 1
ATOM 1769 C C . GLU A 1 243 ? 2.719 13.899 -2.711 1.00 91.69 243 GLU A C 1
ATOM 1771 O O . GLU A 1 243 ? 2.825 14.591 -1.695 1.00 91.69 243 GLU A O 1
ATOM 1776 N N . ALA A 1 244 ? 3.653 13.010 -3.056 1.00 89.94 244 ALA A N 1
ATOM 1777 C CA . ALA A 1 244 ? 4.886 12.804 -2.305 1.00 89.94 244 ALA A CA 1
ATOM 1778 C C . ALA A 1 244 ? 5.990 13.825 -2.640 1.00 89.94 244 ALA A C 1
ATOM 1780 O O . ALA A 1 244 ? 7.103 13.700 -2.117 1.00 89.94 244 ALA A O 1
ATOM 1781 N N . GLY A 1 245 ? 5.748 14.781 -3.548 1.00 88.88 245 GLY A N 1
ATOM 1782 C CA . GLY A 1 245 ? 6.762 15.730 -4.022 1.00 88.88 245 GLY A CA 1
ATOM 1783 C C . GLY A 1 245 ? 7.998 15.045 -4.620 1.00 88.88 245 GLY A C 1
ATOM 1784 O O . GLY A 1 245 ? 9.125 15.527 -4.478 1.00 88.88 245 GLY A O 1
ATOM 1785 N N . SER A 1 246 ? 7.806 13.874 -5.223 1.00 87.69 246 SER A N 1
ATOM 1786 C CA . SER A 1 246 ? 8.853 12.996 -5.741 1.00 87.69 246 SER A CA 1
ATOM 1787 C C . SER A 1 246 ? 8.867 12.992 -7.267 1.00 87.69 246 SER A C 1
ATOM 1789 O O . SER A 1 246 ? 7.890 13.323 -7.926 1.00 87.69 246 SER A O 1
ATOM 1791 N N . SER A 1 247 ? 10.001 12.611 -7.857 1.00 85.75 247 SER A N 1
ATOM 1792 C CA . SER A 1 247 ? 10.143 12.531 -9.315 1.00 85.75 247 SER A CA 1
ATOM 1793 C C . SER A 1 247 ? 10.578 11.142 -9.755 1.00 85.75 247 SER A C 1
ATOM 1795 O O . SER A 1 247 ? 11.313 10.444 -9.050 1.00 85.75 247 SER A O 1
ATOM 1797 N N . LEU A 1 248 ? 10.140 10.769 -10.953 1.00 90.06 248 LEU A N 1
ATOM 1798 C CA . LEU A 1 248 ? 10.457 9.510 -11.606 1.00 90.06 248 LEU A CA 1
ATOM 1799 C C . LEU A 1 248 ? 11.161 9.786 -12.928 1.00 90.06 248 LEU A C 1
ATOM 1801 O O . LEU A 1 248 ? 10.753 10.657 -13.693 1.00 90.06 248 LEU A O 1
ATOM 1805 N N . ARG A 1 249 ? 12.233 9.044 -13.200 1.00 91.81 249 ARG A N 1
ATOM 1806 C CA . ARG A 1 249 ? 12.922 9.081 -14.492 1.00 91.81 249 ARG A CA 1
ATOM 1807 C C . ARG A 1 249 ? 12.665 7.787 -15.236 1.00 91.81 249 ARG A C 1
ATOM 1809 O O . ARG A 1 249 ? 12.811 6.718 -14.649 1.00 91.81 249 ARG A O 1
ATOM 1816 N N . ARG A 1 250 ? 12.356 7.902 -16.526 1.00 94.44 250 ARG A N 1
ATOM 1817 C CA . ARG A 1 250 ? 12.234 6.789 -17.467 1.00 94.44 250 ARG A CA 1
ATOM 1818 C C . ARG A 1 250 ? 13.335 6.903 -18.517 1.00 94.44 250 ARG A C 1
ATOM 1820 O O . ARG A 1 250 ? 13.507 7.961 -19.114 1.00 94.44 250 ARG A O 1
ATOM 1827 N N . PHE A 1 251 ? 14.059 5.817 -18.739 1.00 94.25 251 PHE A N 1
ATOM 1828 C CA . PHE A 1 251 ? 15.034 5.671 -19.815 1.00 94.25 251 PHE A CA 1
ATOM 1829 C C . PHE A 1 251 ? 14.632 4.488 -20.685 1.00 94.25 251 PHE A C 1
ATOM 1831 O O . PHE A 1 251 ? 14.320 3.422 -20.157 1.00 94.25 251 PHE A O 1
ATOM 1838 N N . THR A 1 252 ? 14.684 4.668 -22.000 1.00 93.69 252 THR A N 1
ATOM 1839 C CA . THR A 1 252 ? 14.424 3.609 -22.977 1.00 93.69 252 THR A CA 1
ATOM 1840 C C . THR A 1 252 ? 15.636 3.501 -23.891 1.00 93.69 252 THR A C 1
ATOM 1842 O O . THR A 1 252 ? 16.131 4.518 -24.373 1.00 93.69 252 THR A O 1
ATOM 1845 N N . SER A 1 253 ? 16.132 2.286 -24.104 1.00 93.06 253 SER A N 1
ATOM 1846 C CA . SER A 1 253 ? 17.278 2.017 -24.976 1.00 93.06 253 SER A CA 1
ATOM 1847 C C . SER A 1 253 ? 17.077 0.718 -25.742 1.00 93.06 253 SER A C 1
ATOM 1849 O O . SER A 1 253 ? 16.692 -0.285 -25.141 1.00 93.06 253 SER A O 1
ATOM 1851 N N . GLU A 1 254 ? 17.407 0.713 -27.028 1.00 89.69 254 GLU A N 1
ATOM 1852 C CA . GLU A 1 254 ? 17.530 -0.516 -27.813 1.00 89.69 254 GLU A CA 1
ATOM 1853 C C . GLU A 1 254 ? 18.859 -1.206 -27.461 1.00 89.69 254 GLU A C 1
ATOM 1855 O O . GLU A 1 254 ? 19.876 -0.550 -27.226 1.00 89.69 254 GLU A O 1
ATOM 1860 N N . THR A 1 255 ? 18.835 -2.532 -27.350 1.00 79.44 255 THR A N 1
ATOM 1861 C CA . THR A 1 255 ? 20.015 -3.362 -27.093 1.00 79.44 255 THR A CA 1
ATOM 1862 C C . THR A 1 255 ? 20.366 -4.092 -28.378 1.00 79.44 255 THR A C 1
ATOM 1864 O O . THR A 1 255 ? 19.502 -4.670 -29.030 1.00 79.44 255 THR A O 1
ATOM 1867 N N . THR A 1 256 ? 21.638 -4.067 -28.750 1.00 79.00 256 THR A N 1
ATOM 1868 C CA . THR A 1 256 ? 22.161 -4.837 -29.876 1.00 79.00 256 THR A CA 1
ATOM 1869 C C . THR A 1 256 ? 23.283 -5.698 -29.337 1.00 79.00 256 THR A C 1
ATOM 1871 O O . THR A 1 256 ? 24.258 -5.161 -28.808 1.00 79.00 256 THR A O 1
ATOM 1874 N N . ASP A 1 257 ? 23.141 -7.015 -29.441 1.00 73.12 257 ASP A N 1
ATOM 1875 C CA . ASP A 1 257 ? 24.247 -7.922 -29.160 1.00 73.12 257 ASP A CA 1
ATOM 1876 C C . ASP A 1 257 ? 25.274 -7.770 -30.284 1.00 73.12 257 ASP A C 1
ATOM 1878 O O . ASP A 1 257 ? 24.943 -7.856 -31.467 1.00 73.12 257 ASP A O 1
ATOM 1882 N N . ILE A 1 258 ? 26.513 -7.442 -29.916 1.00 76.50 258 ILE A N 1
ATOM 1883 C CA . ILE A 1 258 ? 27.579 -7.150 -30.886 1.00 76.50 258 ILE A CA 1
ATOM 1884 C C . ILE A 1 258 ? 28.404 -8.413 -31.198 1.00 76.50 258 ILE A C 1
ATOM 1886 O O . ILE A 1 258 ? 29.168 -8.393 -32.161 1.00 76.50 258 ILE A O 1
ATOM 1890 N N . LEU A 1 259 ? 28.245 -9.509 -30.439 1.00 53.09 259 LEU A N 1
ATOM 1891 C CA . LEU A 1 259 ? 28.990 -10.768 -30.593 1.00 53.09 259 LEU A CA 1
ATOM 1892 C C . LEU A 1 259 ? 28.198 -11.977 -30.086 1.00 53.09 259 LEU A C 1
ATOM 1894 O O . LEU A 1 259 ? 27.647 -11.869 -28.968 1.00 53.09 259 LEU A O 1
#

Organism: NCBI:txid135487

InterPro domains:
  IPR005097 Saccharopine dehydrogenase, NADP binding domain [PF03435] (3-100)
  IPR036291 NAD(P)-binding domain superfamily [SSF51735] (1-146)

Foldseek 3Di:
DEEEEEDLDPLSLLLLQLLCPPPVNYAYEYEYCDVVSRVVSCVVSVHHYDYDDLVDLPRLLVRLAVGQEYEYEDLDDPVSLVSNLVSNLVNLHAYEYQHPDPCQVVCLVVVPVSQVSFVVSQYHHEYNCFVVVNLLVLVLLVQQVQAPDGWDKDKDKDWDWDDDVPDDIFTKIKIKIWTWHHHPNFTKIKIKIWIGGPPFRLRSLSRSLVVCCRVVVVFNDTGYDYCSVTDNRPVSSVVSCVVRVTDMDMDMDTDDDPD